Protein AF-A0A7S0XIL0-F1 (afdb_monomer)

Mean predicted aligned error: 16.76 Å

Sequence (217 aa):
LNFELCVSFSAYVHRAGRTARAGQTGSVLSLLASESEEVQLLEMIRSEAAGFVANPLLVQPSQLEAFRYRVEDALRAVTPARVRSARLNDVKRELVNSEKLKTYFADNPHERDALLGSSGSLAQHDQALMNQVQPHLGHIPSYLLPPAMRSSISDYVPGMNNPAARRHRKRKLKRLGAQKKRVKSAAASDRDPLENFTMRAGPGRQAKPARRFSAKR

Solvent-accessible surface area (backbone atoms only — not comparable to full-atom values): 13822 Å² total; per-residue (Å²): 114,35,83,57,82,60,97,40,62,70,58,41,49,60,59,52,63,74,41,40,63,94,88,41,84,62,84,73,52,73,46,70,95,46,73,66,56,48,53,53,51,52,50,51,39,70,75,74,37,96,85,66,83,89,72,87,81,86,78,60,65,80,69,49,57,73,46,45,69,58,53,52,52,57,50,67,64,64,39,75,68,48,54,53,54,51,53,52,51,52,52,43,52,49,52,69,67,30,78,88,41,44,63,57,37,68,78,36,54,68,60,49,33,45,65,72,37,73,62,56,74,67,27,60,58,59,48,52,63,68,63,70,62,66,74,68,76,80,55,81,60,64,87,69,40,58,80,90,49,38,78,74,48,73,66,71,45,94,86,76,65,48,68,68,60,54,50,51,52,52,52,50,53,51,52,55,54,52,50,57,51,51,56,56,52,52,72,62,67,76,56,68,83,79,81,70,77,68,83,78,75,74,87,75,89,76,82,82,81,81,85,80,85,80,82,88,131

Radius of gyration: 33.1 Å; Cα contacts (8 Å, |Δi|>4): 85; chains: 1; bounding box: 43×110×68 Å

pLDDT: mean 74.67, std 15.55, range [42.06, 93.81]

Secondary structure (DSSP, 8-state):
-BSS--SSHHHHHHHHTTSS-TT------B--SSHHHHHHHHHHHHHH-TT---------HHHHHTTHHHHHHHHHH--HHHHHHHHHHHHHHHHHH-TTTHHHHHH-HHHHHHHTT-SSTHHHHHHHHHH---GGGGS--GGGS-GGGHHHHTT--TTTS-HHHHHHHHHHHHHHHHHHHHHHHHHHHSS-TTTT---------PPPPPP------

Nearest PDB structures (foldseek):
  5sw8-assembly1_B  TM=1.542E-01  e=6.327E-01  Homo sapiens

InterPro domains:
  IPR027417 P-loop containing nucleoside triphosphate hydrolase [G3DSA:3.40.50.300] (1-51)
  IPR027417 P-loop containing nucleoside triphosphate hydrolase [SSF52540] (2-62)
  IPR050079 DEAD box RNA helicase [PTHR47959] (1-210)

Structure (mmCIF, N/CA/C/O backbone):
data_AF-A0A7S0XIL0-F1
#
_entry.id   AF-A0A7S0XIL0-F1
#
loop_
_atom_site.group_PDB
_atom_site.id
_atom_site.type_symbol
_atom_site.label_atom_id
_atom_site.label_alt_id
_atom_site.label_comp_id
_atom_site.label_asym_id
_atom_site.label_entity_id
_atom_site.label_seq_id
_atom_site.pdbx_PDB_ins_code
_atom_site.Cartn_x
_atom_site.Cartn_y
_atom_site.Cartn_z
_atom_site.occupancy
_atom_site.B_iso_or_equiv
_atom_site.auth_seq_id
_atom_site.auth_comp_id
_atom_site.auth_asym_id
_atom_site.auth_atom_id
_atom_site.pdbx_PDB_model_num
ATOM 1 N N . LEU A 1 1 ? -7.977 2.353 0.616 1.00 89.06 1 LEU A N 1
ATOM 2 C CA . LEU A 1 1 ? -6.889 2.807 1.501 1.00 89.06 1 LEU A CA 1
ATOM 3 C C . LEU A 1 1 ? -6.162 3.929 0.790 1.00 89.06 1 LEU A C 1
ATOM 5 O O . LEU A 1 1 ? -5.726 3.713 -0.335 1.00 89.06 1 LEU A O 1
ATOM 9 N N . ASN A 1 2 ? -6.084 5.092 1.421 1.00 91.25 2 ASN A N 1
ATOM 10 C CA . ASN A 1 2 ? -5.274 6.222 0.993 1.00 91.25 2 ASN A CA 1
ATOM 11 C C . ASN A 1 2 ? -4.114 6.338 1.986 1.00 91.25 2 ASN A C 1
ATOM 13 O O . ASN A 1 2 ? -4.361 6.434 3.184 1.00 91.25 2 ASN A O 1
ATOM 17 N N . PHE A 1 3 ? -2.876 6.267 1.499 1.00 90.81 3 PHE A N 1
ATOM 18 C CA . PHE A 1 3 ? -1.678 6.426 2.335 1.00 90.81 3 PHE A CA 1
ATOM 19 C C . PHE A 1 3 ? -1.283 7.890 2.535 1.00 90.81 3 PHE A C 1
ATOM 21 O O . PHE A 1 3 ? -0.525 8.192 3.443 1.00 90.81 3 PHE A O 1
ATOM 28 N N . GLU A 1 4 ? -1.800 8.768 1.681 1.00 89.06 4 GLU A N 1
ATOM 29 C CA . GLU A 1 4 ? -1.534 10.201 1.668 1.00 89.06 4 GLU A CA 1
ATOM 30 C C . GLU A 1 4 ? -2.847 10.944 1.424 1.00 89.06 4 GLU A C 1
ATOM 32 O O . GLU A 1 4 ? -3.776 10.405 0.790 1.00 89.06 4 GLU A O 1
ATOM 37 N N . LEU A 1 5 ? -2.901 12.190 1.892 1.00 87.75 5 LEU A N 1
ATOM 38 C CA . LEU A 1 5 ? -4.012 13.092 1.634 1.00 87.75 5 LEU A CA 1
ATOM 39 C C . LEU A 1 5 ? -4.132 13.387 0.129 1.00 87.75 5 LEU A C 1
ATOM 41 O O . LEU A 1 5 ? -3.148 13.526 -0.596 1.00 87.75 5 LEU A O 1
ATOM 45 N N . CYS A 1 6 ? -5.366 13.452 -0.370 1.00 87.25 6 CYS A N 1
ATOM 46 C CA . CYS A 1 6 ? -5.611 13.808 -1.764 1.00 87.25 6 CYS A CA 1
ATOM 47 C C . CYS A 1 6 ? -5.472 15.321 -1.956 1.00 87.25 6 CYS A C 1
ATOM 49 O O . CYS A 1 6 ? -5.985 16.086 -1.152 1.00 87.25 6 CYS A O 1
ATOM 51 N N . VAL A 1 7 ? -4.860 15.735 -3.069 1.00 86.12 7 VAL A N 1
ATOM 52 C CA . VAL A 1 7 ? -4.675 17.157 -3.426 1.00 86.12 7 VAL A CA 1
ATOM 53 C C . VAL A 1 7 ? -6.012 17.876 -3.671 1.00 86.12 7 VAL A C 1
ATOM 55 O O . VAL A 1 7 ? -6.088 19.094 -3.571 1.00 86.12 7 VAL A O 1
ATOM 58 N N . SER A 1 8 ? -7.076 17.136 -4.007 1.00 87.44 8 SER A N 1
ATOM 59 C CA . SER A 1 8 ? -8.418 17.686 -4.211 1.00 87.44 8 SER A CA 1
ATOM 60 C C . SER A 1 8 ? -9.522 16.714 -3.795 1.00 87.44 8 SER A C 1
ATOM 62 O O . SER A 1 8 ? -9.335 15.489 -3.800 1.00 87.44 8 SER A O 1
ATOM 64 N N . PHE A 1 9 ? -10.709 17.258 -3.514 1.00 86.81 9 PHE A N 1
ATOM 65 C CA . PHE A 1 9 ? -11.903 16.469 -3.211 1.00 86.81 9 PHE A CA 1
ATOM 66 C C . PHE A 1 9 ? -12.316 15.552 -4.371 1.00 86.81 9 PHE A C 1
ATOM 68 O O . PHE A 1 9 ? -12.589 14.370 -4.169 1.00 86.81 9 PHE A O 1
ATOM 75 N N . SER A 1 10 ? -12.264 16.042 -5.612 1.00 88.56 10 SER A N 1
ATOM 76 C CA . SER A 1 10 ? -12.553 15.223 -6.799 1.00 88.56 10 SER A CA 1
ATOM 77 C C . SER A 1 10 ? -11.633 13.993 -6.890 1.00 88.56 10 SER A C 1
ATOM 79 O O . SER A 1 10 ? -12.092 12.871 -7.130 1.00 88.56 10 SER A O 1
ATOM 81 N N . ALA A 1 11 ? -10.335 14.158 -6.600 1.00 90.25 11 ALA A N 1
ATOM 82 C CA . ALA A 1 11 ? -9.400 13.034 -6.544 1.00 90.25 11 ALA A CA 1
ATOM 83 C C . ALA A 1 11 ? -9.752 12.049 -5.417 1.00 90.25 11 ALA A C 1
ATOM 85 O O . ALA A 1 11 ? -9.698 10.831 -5.627 1.00 90.25 11 ALA 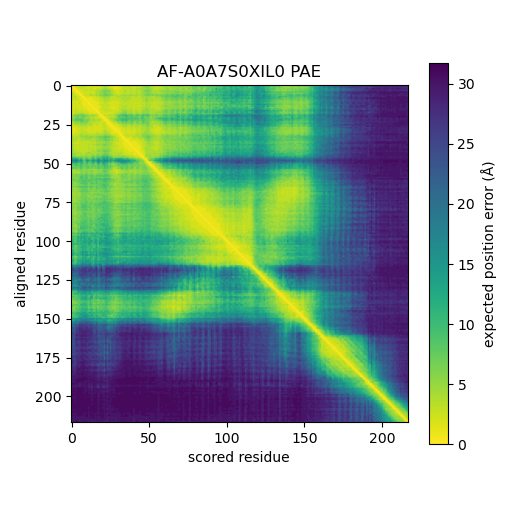A O 1
ATOM 86 N N . TYR A 1 12 ? -10.155 12.560 -4.250 1.00 89.94 12 TYR A N 1
ATOM 87 C CA . TYR A 1 12 ? -10.628 11.737 -3.140 1.00 89.94 12 TYR A CA 1
ATOM 88 C C . TYR A 1 12 ? -11.858 10.907 -3.536 1.00 89.94 12 TYR A C 1
ATOM 90 O O . TYR A 1 12 ? -11.840 9.683 -3.382 1.00 89.94 12 TYR A O 1
ATOM 98 N N . VAL A 1 13 ? -12.879 11.526 -4.137 1.00 88.19 13 VAL A N 1
ATOM 99 C CA . VAL A 1 13 ? -14.101 10.845 -4.600 1.00 88.19 13 VAL A CA 1
ATOM 100 C C . VAL A 1 13 ? -13.786 9.794 -5.662 1.00 88.19 13 VAL A C 1
ATOM 102 O O . VAL A 1 13 ? -14.300 8.679 -5.593 1.00 88.19 13 VAL A O 1
ATOM 105 N N . HIS A 1 14 ? -12.894 10.072 -6.613 1.00 88.88 14 HIS A N 1
ATOM 106 C CA . HIS A 1 14 ? -12.497 9.084 -7.622 1.00 88.88 14 HIS A CA 1
ATOM 107 C C . HIS A 1 14 ? -11.777 7.863 -7.034 1.00 88.88 14 HIS A C 1
ATOM 109 O O . HIS A 1 14 ? -11.947 6.746 -7.549 1.00 88.88 14 HIS A O 1
ATOM 115 N N . ARG A 1 15 ? -10.984 8.057 -5.969 1.00 89.88 15 ARG A N 1
ATOM 116 C CA . ARG A 1 15 ? -10.352 6.965 -5.211 1.00 89.88 15 ARG A CA 1
ATOM 117 C C . ARG A 1 15 ? -11.389 6.201 -4.388 1.00 89.88 15 ARG A C 1
ATOM 119 O O . ARG A 1 15 ? -11.429 4.973 -4.456 1.00 89.88 15 ARG A O 1
ATOM 126 N N . ALA A 1 16 ? -12.264 6.909 -3.682 1.00 87.44 16 ALA A N 1
ATOM 127 C CA . ALA A 1 16 ? -13.341 6.328 -2.885 1.00 87.44 16 ALA A CA 1
ATOM 128 C C . ALA A 1 16 ? -14.352 5.538 -3.739 1.00 87.44 16 ALA A C 1
ATOM 130 O O . ALA A 1 16 ? -14.740 4.428 -3.379 1.00 87.44 16 ALA A O 1
ATOM 131 N N . GLY A 1 17 ? -14.683 6.033 -4.933 1.00 87.44 17 GLY A N 1
ATOM 132 C CA . GLY A 1 17 ? -15.572 5.391 -5.910 1.00 87.44 17 GLY A CA 1
ATOM 133 C C . GLY A 1 17 ? -15.002 4.119 -6.554 1.00 87.44 17 GLY A C 1
ATOM 134 O O . GLY A 1 17 ? -15.640 3.481 -7.397 1.00 87.44 17 GLY A O 1
ATOM 135 N N . ARG A 1 18 ? -13.782 3.706 -6.182 1.00 88.75 18 ARG A N 1
ATOM 136 C CA . ARG A 1 18 ? -13.274 2.360 -6.495 1.00 88.75 18 ARG A CA 1
ATOM 137 C C . ARG A 1 18 ? -13.945 1.289 -5.633 1.00 88.75 18 ARG A C 1
ATOM 139 O O . ARG A 1 18 ? -13.993 0.139 -6.065 1.00 88.75 18 ARG A O 1
ATOM 146 N N . THR A 1 19 ? -14.471 1.663 -4.469 1.00 89.44 19 THR A N 1
ATOM 147 C CA . THR A 1 19 ? -15.272 0.802 -3.586 1.00 89.44 19 THR A CA 1
ATOM 148 C C . THR A 1 19 ? -16.775 1.003 -3.862 1.00 89.44 19 THR A C 1
ATOM 150 O O . THR A 1 19 ? -17.127 1.814 -4.716 1.00 89.44 19 THR A O 1
ATOM 153 N N . ALA A 1 20 ? -17.661 0.260 -3.184 1.00 82.75 20 ALA A N 1
ATOM 154 C CA . ALA A 1 20 ? -19.098 0.578 -3.122 1.00 82.75 20 ALA A CA 1
ATOM 155 C C . ALA A 1 20 ? -19.835 0.668 -4.485 1.00 82.75 20 ALA A C 1
ATOM 157 O O . ALA A 1 20 ? -20.695 1.517 -4.706 1.00 82.75 20 ALA A O 1
ATOM 158 N N . ARG A 1 21 ? -19.483 -0.186 -5.456 1.00 84.38 21 ARG A N 1
ATOM 159 C CA . ARG A 1 21 ? -20.086 -0.154 -6.803 1.00 84.38 21 ARG A CA 1
ATOM 160 C C . ARG A 1 21 ? -21.450 -0.839 -6.835 1.00 84.38 21 ARG A C 1
ATOM 162 O O . ARG A 1 21 ? -21.696 -1.760 -6.066 1.00 84.38 21 ARG A O 1
ATOM 169 N N . ALA A 1 22 ? -22.296 -0.439 -7.788 1.00 87.25 22 ALA A N 1
ATOM 170 C CA . ALA A 1 22 ? -23.613 -1.043 -8.022 1.00 87.25 22 ALA A CA 1
ATOM 171 C C . ALA A 1 22 ? -24.512 -1.059 -6.766 1.00 87.25 22 ALA A C 1
ATOM 173 O O . ALA A 1 22 ? -25.125 -2.074 -6.442 1.00 87.25 22 ALA A O 1
ATOM 174 N N . GLY A 1 23 ? -24.550 0.064 -6.038 1.00 82.88 23 GLY A N 1
ATOM 175 C CA . GLY A 1 23 ? -25.383 0.233 -4.841 1.00 82.88 23 GLY A CA 1
ATOM 176 C C . GLY A 1 23 ? -24.895 -0.520 -3.599 1.00 82.88 23 GLY A C 1
ATOM 177 O O . GLY A 1 23 ? -25.604 -0.559 -2.601 1.00 82.88 23 GLY A O 1
ATOM 178 N N . GLN A 1 24 ? -23.707 -1.130 -3.643 1.00 86.44 24 GLN A N 1
ATOM 179 C CA . GLN A 1 24 ? -23.095 -1.768 -2.476 1.00 86.44 24 GLN A CA 1
ATOM 180 C C . GLN A 1 24 ? -22.453 -0.729 -1.558 1.00 86.44 24 GLN A C 1
ATOM 182 O O . GLN A 1 24 ? -21.986 0.306 -2.020 1.00 86.44 24 GLN A O 1
ATOM 187 N N . THR A 1 25 ? -22.353 -1.030 -0.267 1.00 85.81 25 THR A N 1
ATOM 188 C CA . THR A 1 25 ? -21.592 -0.216 0.689 1.00 85.81 25 THR A CA 1
ATOM 189 C C . THR A 1 25 ? -20.102 -0.533 0.609 1.00 85.81 25 THR A C 1
ATOM 191 O O . THR A 1 25 ? -19.707 -1.671 0.345 1.00 85.81 25 THR A O 1
ATOM 194 N N . GLY A 1 26 ? -19.254 0.446 0.896 1.00 86.12 26 GLY A N 1
ATOM 195 C CA . GLY A 1 26 ? -17.816 0.235 0.978 1.00 86.12 26 GLY A CA 1
ATOM 196 C C . GLY A 1 26 ? -17.153 1.282 1.855 1.00 86.12 26 GLY A C 1
ATOM 197 O O . GLY A 1 26 ? -17.681 2.374 2.041 1.00 86.12 26 GLY A O 1
ATOM 198 N N . SER A 1 27 ? -16.004 0.915 2.413 1.00 87.38 27 SER A N 1
ATOM 199 C CA . SER A 1 27 ? -15.277 1.744 3.369 1.00 87.38 27 SER A CA 1
ATOM 200 C C . SER A 1 27 ? -13.971 2.236 2.767 1.00 87.38 27 SER A C 1
ATOM 202 O O . SER A 1 27 ? -13.263 1.501 2.070 1.00 87.38 27 SER A O 1
ATOM 204 N N . VAL A 1 28 ? -13.623 3.480 3.079 1.00 89.06 28 VAL A N 1
ATOM 205 C CA . VAL A 1 28 ? -12.365 4.105 2.676 1.00 89.06 28 VAL A CA 1
ATOM 206 C C . VAL A 1 28 ? -11.626 4.524 3.933 1.00 89.06 28 VAL A C 1
ATOM 208 O O . VAL A 1 28 ? -12.132 5.295 4.735 1.00 89.06 28 VAL A O 1
ATOM 211 N N . LEU A 1 29 ? -10.418 3.998 4.093 1.00 90.88 29 LEU A N 1
ATOM 212 C CA . LEU A 1 29 ? -9.498 4.384 5.156 1.00 90.88 29 LEU A CA 1
ATOM 213 C C . LEU A 1 29 ? -8.463 5.338 4.572 1.00 90.88 29 LEU A C 1
ATOM 215 O O . LEU A 1 29 ? -7.872 5.007 3.539 1.00 90.88 29 LEU A O 1
ATOM 219 N N . SER A 1 30 ? -8.251 6.478 5.224 1.00 90.38 30 SER A N 1
ATOM 220 C CA . SER A 1 30 ? -7.188 7.428 4.890 1.00 90.38 30 SER A CA 1
ATOM 221 C C . SER A 1 30 ? -6.242 7.530 6.076 1.00 90.38 30 SER A C 1
ATOM 223 O O . SER A 1 30 ? -6.697 7.730 7.198 1.00 90.38 30 SER A O 1
ATOM 225 N N . LEU A 1 31 ? -4.953 7.322 5.826 1.00 91.00 31 LEU A N 1
ATOM 226 C CA . LEU A 1 31 ? -3.891 7.498 6.807 1.00 91.00 31 LEU A CA 1
ATOM 227 C C . LEU A 1 31 ? -3.395 8.938 6.696 1.00 91.00 31 LEU A C 1
ATOM 229 O O . LEU A 1 31 ? -3.150 9.408 5.586 1.00 91.00 31 LEU A O 1
ATOM 233 N N . LEU A 1 32 ? -3.301 9.621 7.832 1.00 90.38 32 LEU A N 1
ATOM 234 C CA . LEU A 1 32 ? -2.932 11.029 7.927 1.00 90.38 32 LEU A CA 1
ATOM 235 C C . LEU A 1 32 ? -1.666 11.132 8.771 1.00 90.38 32 LEU A C 1
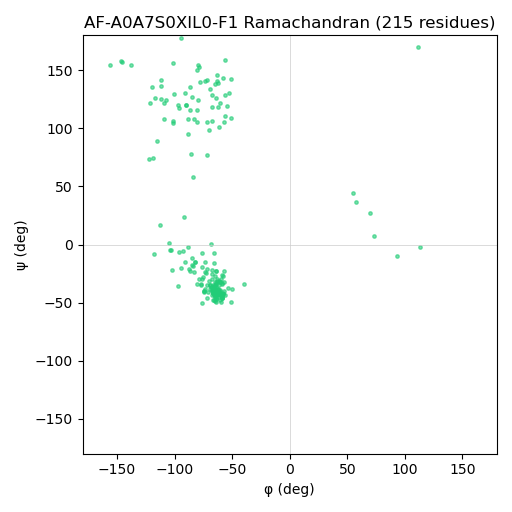ATOM 237 O O . LEU A 1 32 ? -1.555 10.451 9.795 1.00 90.38 32 LEU A O 1
ATOM 241 N N . ALA A 1 33 ? -0.706 11.933 8.320 1.00 89.38 33 ALA A N 1
ATOM 242 C CA . ALA A 1 33 ? 0.583 12.078 8.991 1.00 89.38 33 ALA A CA 1
ATOM 243 C C . ALA A 1 33 ? 0.562 13.166 10.075 1.00 89.38 33 ALA A C 1
ATOM 245 O O . ALA A 1 33 ? 1.412 13.163 10.965 1.00 89.38 33 ALA A O 1
ATOM 246 N N . SER A 1 34 ? -0.390 14.098 9.999 1.00 89.62 34 SER A N 1
ATOM 247 C CA . SER A 1 34 ? -0.487 15.252 10.893 1.00 89.62 34 SER A CA 1
ATOM 248 C C . SER A 1 34 ? -1.938 15.646 11.172 1.00 89.62 34 SER A C 1
ATOM 250 O O . SER A 1 34 ? -2.837 15.376 10.377 1.00 89.62 34 SER A O 1
ATOM 252 N N . GLU A 1 35 ? -2.164 16.328 12.297 1.00 87.56 35 GLU A N 1
ATOM 253 C CA . GLU A 1 35 ? -3.485 16.864 12.665 1.00 87.56 35 GLU A CA 1
ATOM 254 C C . GLU A 1 35 ? -3.974 17.929 11.668 1.00 87.56 35 GLU A C 1
ATOM 256 O O . GLU A 1 35 ? -5.171 18.067 11.430 1.00 87.56 35 GLU A O 1
ATOM 261 N N . SER A 1 36 ? -3.061 18.664 11.023 1.00 88.75 36 SER A N 1
ATOM 262 C CA . SER A 1 36 ? -3.427 19.640 9.992 1.00 88.75 36 SER A CA 1
ATOM 263 C C . SER A 1 36 ? -4.043 18.974 8.759 1.00 88.75 36 SER A C 1
ATOM 265 O O . SER A 1 36 ? -5.022 19.489 8.219 1.00 88.75 36 SER A O 1
ATOM 267 N N . GLU A 1 37 ? -3.528 17.814 8.338 1.00 88.44 37 GLU A N 1
ATOM 268 C CA . GLU A 1 37 ? -4.122 17.017 7.256 1.00 88.44 37 GLU A CA 1
ATOM 269 C C . GLU A 1 37 ? -5.517 16.492 7.624 1.00 88.44 37 GLU A C 1
ATOM 271 O O . GLU A 1 37 ? -6.385 16.392 6.755 1.00 88.44 37 GLU A O 1
ATOM 276 N N . GLU A 1 38 ? -5.757 16.183 8.902 1.00 87.38 38 GLU A N 1
ATOM 277 C CA . GLU A 1 38 ? -7.081 15.788 9.393 1.00 87.38 38 GLU A CA 1
ATOM 278 C C . GLU A 1 38 ? -8.087 16.923 9.262 1.00 87.38 38 GLU A C 1
ATOM 280 O O . GLU A 1 38 ? -9.160 16.723 8.687 1.00 87.38 38 GLU A O 1
ATOM 285 N N . VAL A 1 39 ? -7.728 18.122 9.725 1.00 87.62 39 VAL A N 1
ATOM 286 C CA . VAL A 1 39 ? -8.590 19.304 9.598 1.00 87.62 39 VAL A CA 1
ATOM 287 C C . VAL A 1 39 ? -8.898 19.588 8.128 1.00 87.62 39 VAL A C 1
ATOM 289 O O . VAL A 1 39 ? -10.067 19.749 7.781 1.00 87.62 39 VAL A O 1
ATOM 292 N N . GLN A 1 40 ? -7.886 19.554 7.255 1.00 87.06 40 GLN A N 1
ATOM 293 C CA . GLN A 1 40 ? -8.067 19.753 5.813 1.00 87.06 40 GLN A CA 1
ATOM 294 C C . GLN A 1 40 ? -9.002 18.706 5.198 1.00 87.06 40 GLN A C 1
ATOM 296 O O . GLN A 1 40 ? -9.889 19.050 4.417 1.00 87.06 40 GLN A O 1
ATOM 301 N N . LEU A 1 41 ? -8.838 17.426 5.548 1.00 86.19 41 LEU A N 1
ATOM 302 C CA . LEU A 1 41 ? -9.709 16.366 5.043 1.00 86.19 41 LEU A CA 1
ATOM 303 C C . LEU A 1 41 ? -11.151 16.538 5.528 1.00 86.19 41 LEU A C 1
ATOM 305 O O . LEU A 1 41 ? -12.084 16.390 4.738 1.00 86.19 41 LEU A O 1
ATOM 309 N N . LEU A 1 42 ? -11.339 16.842 6.812 1.00 85.25 42 LEU A N 1
ATOM 310 C CA . LEU A 1 42 ? -12.662 17.057 7.391 1.00 85.25 42 LEU A CA 1
ATOM 311 C C . LEU A 1 42 ? -13.350 18.274 6.775 1.00 85.25 42 LEU A C 1
ATOM 313 O O . LEU A 1 42 ? -14.548 18.211 6.509 1.00 85.25 42 LEU A O 1
ATOM 317 N N . GLU A 1 43 ? -12.614 19.351 6.520 1.00 86.12 43 GLU A N 1
ATOM 318 C CA . GLU A 1 43 ? -13.135 20.546 5.860 1.00 86.12 43 GLU A CA 1
ATOM 319 C C . GLU A 1 43 ? -13.535 20.255 4.409 1.00 86.12 43 GLU A C 1
ATOM 321 O O . GLU A 1 43 ? -14.676 20.531 4.040 1.00 86.12 43 GLU A O 1
ATOM 326 N N . MET A 1 44 ? -12.670 19.585 3.634 1.00 83.88 44 MET A N 1
ATOM 327 C CA . MET A 1 44 ? -12.981 19.144 2.265 1.00 83.88 44 MET A CA 1
ATOM 328 C C . MET A 1 44 ? -14.221 18.240 2.199 1.00 83.88 44 MET A C 1
ATOM 330 O O . MET A 1 44 ? -15.019 18.335 1.269 1.00 83.88 44 MET A O 1
ATOM 334 N N . ILE A 1 45 ? -14.393 17.332 3.165 1.00 83.94 45 ILE A N 1
ATOM 335 C CA . ILE A 1 45 ? -15.554 16.432 3.201 1.00 83.94 45 ILE A CA 1
ATOM 336 C C . ILE A 1 45 ? -16.814 17.193 3.637 1.00 83.94 45 ILE A C 1
ATOM 338 O O . ILE A 1 45 ? -17.881 16.983 3.066 1.00 83.94 45 ILE A O 1
ATOM 342 N N . ARG A 1 46 ? -16.714 18.095 4.620 1.00 81.25 46 ARG A N 1
ATOM 343 C CA . ARG A 1 46 ? -17.861 18.888 5.093 1.00 81.25 46 ARG A CA 1
ATOM 344 C C . ARG A 1 46 ? -18.389 19.849 4.029 1.00 81.25 46 ARG A C 1
ATOM 346 O O . ARG A 1 46 ? -19.599 20.054 3.982 1.00 81.25 46 ARG A O 1
ATOM 353 N N . SER A 1 47 ? -17.516 20.434 3.209 1.00 77.31 47 SER A N 1
ATOM 354 C CA . SER A 1 47 ? -17.908 21.416 2.193 1.00 77.31 47 SER A CA 1
ATOM 355 C C . SER A 1 47 ? -18.603 20.788 0.981 1.00 77.31 47 SER A C 1
ATOM 357 O O . SER A 1 47 ? -19.576 21.349 0.483 1.00 77.31 47 SER A O 1
ATOM 359 N N . GLU A 1 48 ? -18.129 19.632 0.507 1.00 74.56 48 GLU A N 1
ATOM 360 C CA . GLU A 1 48 ? -18.512 19.096 -0.810 1.00 74.56 48 GLU A CA 1
ATOM 361 C C . GLU A 1 48 ? -19.248 17.744 -0.759 1.00 74.56 48 GLU A C 1
ATOM 363 O O . GLU A 1 48 ? -19.777 17.285 -1.775 1.00 74.56 48 GLU A O 1
ATOM 368 N N . ALA A 1 49 ? -19.331 17.090 0.405 1.00 66.69 49 ALA A N 1
ATOM 369 C CA . ALA A 1 49 ? -19.752 15.693 0.505 1.00 66.69 49 ALA A CA 1
ATOM 370 C C . ALA A 1 49 ? -21.036 15.500 1.335 1.00 66.69 49 ALA A C 1
ATOM 372 O O . ALA A 1 49 ? -21.017 14.968 2.447 1.00 66.69 49 ALA A O 1
ATOM 373 N N . ALA A 1 50 ? -22.191 15.865 0.770 1.00 62.84 50 ALA A N 1
ATOM 374 C CA . ALA A 1 50 ? -23.487 15.541 1.368 1.00 62.84 50 ALA A CA 1
ATOM 375 C C . ALA A 1 50 ? -23.670 14.007 1.451 1.00 62.84 50 ALA A C 1
ATOM 377 O O . ALA A 1 50 ? -23.956 13.348 0.453 1.00 62.84 50 ALA A O 1
ATOM 378 N N . GLY A 1 51 ? -23.462 13.431 2.641 1.00 67.56 51 GLY A N 1
ATOM 379 C CA . GLY A 1 51 ? -23.637 11.998 2.920 1.00 67.56 51 GLY A CA 1
ATOM 380 C C . GLY A 1 51 ? -22.361 11.212 3.246 1.00 67.56 51 GLY A C 1
ATOM 381 O O . GLY A 1 51 ? -22.458 10.028 3.567 1.00 67.56 51 GLY A O 1
ATOM 382 N N . PHE A 1 52 ? -21.178 11.834 3.218 1.00 71.25 52 PHE A N 1
ATOM 383 C CA . PHE A 1 52 ? -19.954 11.189 3.704 1.00 71.25 52 PHE A CA 1
ATOM 384 C C . PHE A 1 52 ? -19.756 11.476 5.193 1.00 71.25 52 PHE A C 1
ATOM 386 O O . PHE A 1 52 ? -19.612 12.622 5.608 1.00 71.25 52 PHE A O 1
ATOM 393 N N . VAL A 1 53 ? -19.714 10.418 6.004 1.00 74.19 53 VAL A N 1
ATOM 394 C CA . VAL A 1 53 ? -19.392 10.510 7.432 1.00 74.19 53 VAL A CA 1
ATOM 395 C C . VAL A 1 53 ? -17.944 10.073 7.621 1.00 74.19 53 VAL A C 1
ATOM 397 O O . VAL A 1 53 ? -17.625 8.886 7.537 1.00 74.19 53 VAL A O 1
ATOM 400 N N . ALA A 1 54 ? -17.057 11.041 7.845 1.00 77.44 54 ALA A N 1
ATOM 401 C CA . ALA A 1 54 ? -15.673 10.782 8.216 1.00 77.44 54 ALA A CA 1
ATOM 402 C C . ALA A 1 54 ? -15.577 10.677 9.741 1.00 77.44 54 ALA A C 1
ATOM 404 O O . ALA A 1 54 ? -15.707 11.677 10.442 1.00 77.44 54 ALA A O 1
ATOM 405 N N . ASN A 1 55 ? -15.361 9.461 10.243 1.00 84.12 55 ASN A N 1
ATOM 406 C CA . ASN A 1 55 ? -15.139 9.206 11.662 1.00 84.12 55 ASN A CA 1
ATOM 407 C C . ASN A 1 55 ? -13.692 8.752 11.887 1.00 84.12 55 ASN A C 1
ATOM 409 O O . ASN A 1 55 ? -13.225 7.879 11.144 1.00 84.12 55 ASN A O 1
ATOM 413 N N . PRO A 1 56 ? -13.004 9.271 12.920 1.00 85.12 56 PRO A N 1
ATOM 414 C CA . PRO A 1 56 ? -11.716 8.740 13.339 1.00 85.12 56 PRO A CA 1
ATOM 415 C C . PRO A 1 56 ? -11.839 7.250 13.663 1.00 85.12 56 PRO A C 1
ATOM 417 O O . PRO A 1 56 ? -12.714 6.827 14.424 1.00 85.12 56 PRO A O 1
ATOM 420 N N . LEU A 1 57 ? -10.960 6.435 13.079 1.00 85.50 57 LEU A N 1
ATOM 421 C CA . LEU A 1 57 ? -10.897 5.020 13.413 1.00 85.50 57 LEU A CA 1
ATOM 422 C C . LEU A 1 57 ? -10.103 4.863 14.711 1.00 85.50 57 LEU A C 1
ATOM 424 O O . LEU A 1 57 ? -8.880 4.968 14.712 1.00 85.50 57 LEU A O 1
ATOM 428 N N . LEU A 1 58 ? -10.799 4.585 15.813 1.00 84.19 58 LEU A N 1
ATOM 429 C CA . LEU A 1 58 ? -10.153 4.263 17.082 1.00 84.19 58 LEU A CA 1
ATOM 430 C C . LEU A 1 58 ? -9.520 2.873 16.991 1.00 84.19 58 LEU A C 1
ATOM 432 O O . LEU A 1 58 ? -10.213 1.854 17.021 1.00 84.19 58 LEU A O 1
ATOM 436 N N . VAL A 1 59 ? -8.195 2.833 16.872 1.00 82.50 59 VAL A N 1
ATOM 437 C CA . VAL A 1 59 ? -7.445 1.579 16.817 1.00 82.50 59 VAL A CA 1
ATOM 438 C C . VAL A 1 59 ? -6.913 1.242 18.204 1.00 82.50 59 VAL A C 1
ATOM 440 O O . VAL A 1 59 ? -6.143 2.000 18.788 1.00 82.50 59 VAL A O 1
ATOM 443 N N . GLN A 1 60 ? -7.314 0.089 18.740 1.00 85.62 60 GLN A N 1
ATOM 444 C CA . GLN A 1 60 ? -6.788 -0.385 20.017 1.00 85.62 60 GLN A CA 1
ATOM 445 C C . GLN A 1 60 ? -5.407 -1.030 19.812 1.00 85.62 60 GLN A C 1
ATOM 447 O O . GLN A 1 60 ? -5.303 -1.995 19.048 1.00 85.62 60 GLN A O 1
ATOM 452 N N . PRO A 1 61 ? -4.350 -0.574 20.510 1.00 84.50 61 PRO A N 1
ATOM 453 C CA . PRO A 1 61 ? -2.995 -1.100 20.320 1.00 84.50 61 PRO A CA 1
ATOM 454 C C . PRO A 1 61 ? -2.884 -2.587 20.685 1.00 84.50 61 PRO A C 1
ATOM 456 O O . PRO A 1 61 ? -2.168 -3.335 20.025 1.00 84.50 61 PRO A O 1
ATOM 459 N N . SER A 1 62 ? -3.670 -3.054 21.659 1.00 86.00 62 SER A N 1
ATOM 460 C CA . SER A 1 62 ? -3.738 -4.467 22.053 1.00 86.00 62 SER A CA 1
ATOM 461 C C . SER A 1 62 ? -4.161 -5.397 20.910 1.00 86.00 62 SER A C 1
ATOM 463 O O . SER A 1 62 ? -3.690 -6.530 20.827 1.00 86.00 62 SER A O 1
ATOM 465 N N . GLN A 1 63 ? -5.024 -4.923 20.006 1.00 82.06 63 GLN A N 1
ATOM 466 C CA . GLN A 1 63 ? -5.473 -5.695 18.847 1.00 82.06 63 GLN A CA 1
ATOM 467 C C . GLN A 1 63 ? -4.404 -5.750 17.749 1.00 82.06 63 GLN A C 1
ATOM 469 O O . GLN A 1 63 ? -4.333 -6.731 17.010 1.00 82.06 63 GLN A O 1
ATOM 474 N N . LEU A 1 64 ? -3.563 -4.717 17.652 1.00 85.38 64 LEU A N 1
ATOM 475 C CA . LEU A 1 64 ? -2.477 -4.636 16.674 1.00 85.38 64 LEU A CA 1
ATOM 476 C C . LEU A 1 64 ? -1.233 -5.422 17.098 1.00 85.38 64 LEU A C 1
ATOM 478 O O . LEU A 1 64 ? -0.573 -6.007 16.242 1.00 85.38 64 LEU A O 1
ATOM 482 N N . GLU A 1 65 ? -0.931 -5.477 18.398 1.00 88.75 65 GLU A N 1
ATOM 483 C CA . GLU A 1 65 ? 0.234 -6.189 18.954 1.00 88.75 65 GLU A CA 1
ATOM 484 C C . GLU A 1 65 ? 0.299 -7.655 18.504 1.00 88.75 65 GLU A C 1
ATOM 486 O O . GLU A 1 65 ? 1.361 -8.165 18.144 1.00 88.75 65 GLU A O 1
ATOM 491 N N . ALA A 1 66 ? -0.853 -8.322 18.403 1.00 87.00 66 ALA A N 1
ATOM 492 C CA . ALA A 1 66 ? -0.941 -9.699 17.921 1.00 87.00 66 ALA A CA 1
ATOM 493 C C . ALA A 1 66 ? -0.391 -9.873 16.484 1.00 87.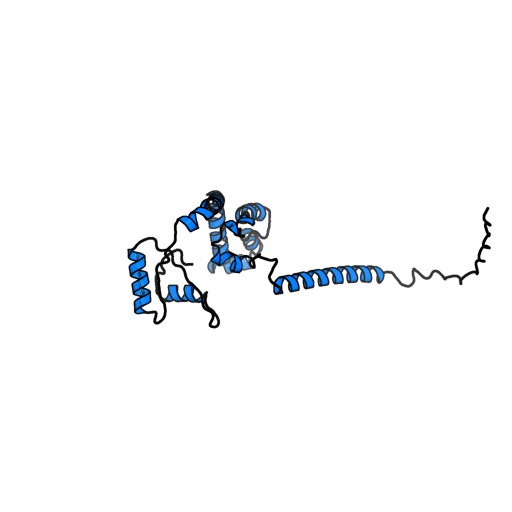00 66 ALA A C 1
ATOM 495 O O . ALA A 1 66 ? 0.086 -10.950 16.119 1.00 87.00 66 ALA A O 1
ATOM 496 N N . PHE A 1 67 ? -0.416 -8.813 15.669 1.00 88.88 67 PHE A N 1
ATOM 497 C CA . PHE A 1 67 ? 0.099 -8.798 14.298 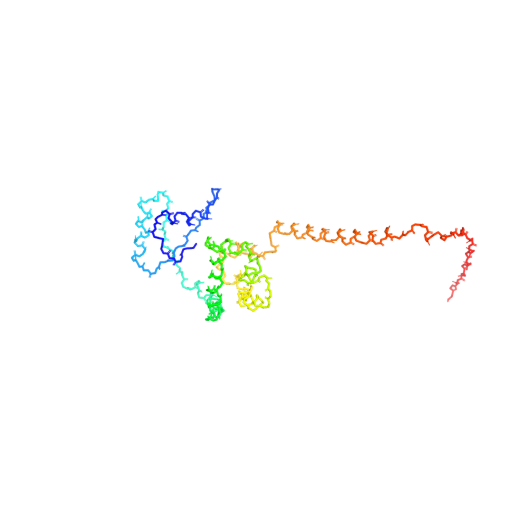1.00 88.88 67 PHE A CA 1
ATOM 498 C C . PHE A 1 67 ? 1.553 -8.330 14.187 1.00 88.88 67 PHE A C 1
ATOM 500 O O . PHE A 1 67 ? 2.117 -8.426 13.093 1.00 88.88 67 PHE A O 1
ATOM 507 N N . ARG A 1 68 ? 2.186 -7.875 15.278 1.00 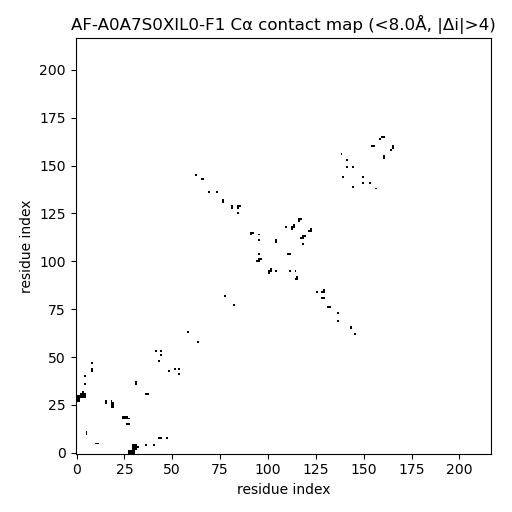90.19 68 ARG A N 1
ATOM 508 C CA . ARG A 1 68 ? 3.533 -7.280 15.258 1.00 90.19 68 ARG A CA 1
ATOM 509 C C . ARG A 1 68 ? 4.550 -8.153 14.527 1.00 90.19 68 ARG A C 1
ATOM 511 O O . ARG A 1 68 ? 5.194 -7.689 13.593 1.00 90.19 68 ARG A O 1
ATOM 518 N N . TYR A 1 69 ? 4.616 -9.442 14.861 1.00 88.62 69 TYR A N 1
ATOM 519 C CA . TYR A 1 69 ? 5.565 -10.368 14.234 1.00 88.62 69 TYR A CA 1
ATOM 520 C C . TYR A 1 69 ? 5.361 -10.512 12.713 1.00 88.62 69 TYR A C 1
ATOM 522 O O . TYR A 1 69 ? 6.323 -10.714 11.978 1.00 88.62 69 TYR A O 1
ATOM 530 N N . ARG A 1 70 ? 4.118 -10.392 12.220 1.00 89.00 70 ARG A N 1
ATOM 531 C CA . ARG A 1 70 ? 3.804 -10.467 10.780 1.00 89.00 70 ARG A CA 1
ATOM 532 C C . ARG A 1 70 ? 4.223 -9.206 10.055 1.00 89.00 70 ARG A C 1
ATOM 534 O O . ARG A 1 70 ? 4.719 -9.286 8.936 1.00 89.00 70 ARG A O 1
ATOM 541 N N . VAL A 1 71 ? 4.001 -8.057 10.688 1.00 89.75 71 VAL A N 1
ATOM 542 C CA . VAL A 1 71 ? 4.453 -6.767 10.167 1.00 89.75 71 VAL A CA 1
ATOM 543 C C . VAL A 1 71 ? 5.978 -6.752 10.111 1.00 89.75 71 VAL A C 1
ATOM 545 O O . VAL A 1 71 ? 6.538 -6.401 9.081 1.00 89.75 71 VAL A O 1
ATOM 548 N N . GLU A 1 72 ? 6.654 -7.220 11.160 1.00 90.75 72 GLU A N 1
ATOM 549 C CA . GLU A 1 72 ? 8.115 -7.346 11.181 1.00 90.75 72 GLU A CA 1
ATOM 550 C C . GLU A 1 72 ? 8.640 -8.289 10.091 1.00 90.75 72 GLU A C 1
ATOM 552 O O . GLU A 1 72 ? 9.615 -7.953 9.420 1.00 90.75 72 GLU A O 1
ATOM 557 N N . ASP A 1 73 ? 7.992 -9.434 9.864 1.00 88.75 73 ASP A N 1
ATOM 558 C CA . ASP A 1 73 ? 8.373 -10.354 8.785 1.00 88.75 73 ASP A CA 1
ATOM 559 C C . ASP A 1 73 ? 8.164 -9.725 7.393 1.00 88.75 73 ASP A C 1
ATOM 561 O O . ASP A 1 73 ? 9.034 -9.806 6.522 1.00 88.75 73 ASP A O 1
ATOM 565 N N . ALA A 1 74 ? 7.058 -8.992 7.203 1.00 88.19 74 ALA A N 1
ATOM 566 C CA . ALA A 1 74 ? 6.811 -8.228 5.979 1.00 88.19 74 ALA A CA 1
ATOM 567 C C . ALA A 1 74 ? 7.874 -7.141 5.758 1.00 88.19 74 ALA A C 1
ATOM 569 O O . ALA A 1 74 ? 8.362 -6.974 4.641 1.00 88.19 74 ALA A O 1
ATOM 570 N N . LEU A 1 75 ? 8.258 -6.421 6.815 1.00 89.25 75 LEU A N 1
ATOM 571 C CA . LEU A 1 75 ? 9.284 -5.381 6.758 1.00 89.25 75 LEU A CA 1
ATOM 572 C C . LEU A 1 75 ? 10.664 -5.966 6.448 1.00 89.25 75 LEU A C 1
ATOM 574 O O . LEU A 1 75 ? 11.373 -5.424 5.605 1.00 89.25 75 LEU A O 1
ATOM 578 N N . ARG A 1 76 ? 11.027 -7.106 7.049 1.00 88.25 76 ARG A N 1
ATOM 579 C CA . ARG A 1 76 ? 12.280 -7.821 6.736 1.00 88.25 76 ARG A CA 1
ATOM 580 C C . ARG A 1 76 ? 12.347 -8.261 5.279 1.00 88.25 76 ARG A C 1
ATOM 582 O O . ARG A 1 76 ? 13.428 -8.288 4.691 1.00 88.25 76 ARG A O 1
ATOM 589 N N . ALA A 1 77 ? 11.202 -8.577 4.680 1.00 86.19 77 ALA A N 1
ATOM 590 C CA . ALA A 1 77 ? 11.131 -8.893 3.263 1.00 86.19 77 ALA A CA 1
ATOM 591 C C . ALA A 1 77 ? 11.439 -7.672 2.369 1.00 86.19 77 ALA A C 1
ATOM 593 O O . ALA A 1 77 ? 11.835 -7.862 1.217 1.00 86.19 77 ALA A O 1
ATOM 594 N N . VAL A 1 78 ? 11.300 -6.435 2.853 1.00 87.44 78 VAL A N 1
ATOM 595 C CA . VAL A 1 78 ? 11.603 -5.214 2.091 1.00 87.44 78 VAL A CA 1
ATOM 596 C C . VAL A 1 78 ? 13.075 -4.839 2.272 1.00 87.44 78 VAL A C 1
ATOM 598 O O . VAL A 1 78 ? 13.461 -4.163 3.219 1.00 87.44 78 VAL A O 1
ATOM 601 N N . THR A 1 79 ? 13.924 -5.260 1.332 1.00 90.12 79 THR A N 1
ATOM 602 C CA . THR A 1 79 ? 15.363 -4.946 1.351 1.00 90.12 79 THR A CA 1
ATOM 603 C C . THR A 1 79 ? 15.719 -3.805 0.385 1.00 90.12 79 THR A C 1
ATOM 605 O O . THR A 1 79 ? 15.032 -3.613 -0.623 1.00 90.12 79 THR A O 1
ATOM 608 N N . PRO A 1 80 ? 16.833 -3.074 0.593 1.00 90.25 80 PRO A N 1
ATOM 609 C CA . PRO A 1 80 ? 17.274 -2.026 -0.336 1.00 90.25 80 PRO A CA 1
ATOM 610 C C . PRO A 1 80 ? 17.490 -2.526 -1.772 1.00 90.25 80 PRO A C 1
ATOM 612 O O . PRO A 1 80 ? 17.258 -1.797 -2.735 1.00 90.25 80 PRO A O 1
ATOM 615 N N . ALA A 1 81 ? 17.915 -3.783 -1.940 1.00 85.81 81 ALA A N 1
ATOM 616 C CA . ALA A 1 81 ? 18.028 -4.417 -3.254 1.00 85.81 81 ALA A CA 1
ATOM 617 C C . ALA A 1 81 ? 16.657 -4.551 -3.937 1.00 85.81 81 ALA A C 1
ATOM 619 O O . ALA A 1 81 ? 16.522 -4.222 -5.115 1.00 85.81 81 ALA A O 1
ATOM 620 N N . ARG A 1 82 ? 15.624 -4.941 -3.179 1.00 85.06 82 ARG A N 1
ATOM 621 C CA . ARG A 1 82 ? 14.245 -5.022 -3.673 1.00 85.06 82 ARG A CA 1
ATOM 622 C C . ARG A 1 82 ? 13.690 -3.662 -4.047 1.00 85.06 82 ARG A C 1
ATOM 624 O O . ARG A 1 82 ? 13.130 -3.532 -5.131 1.00 85.06 82 ARG A O 1
ATOM 631 N N . VAL A 1 83 ? 13.921 -2.645 -3.220 1.00 88.69 83 VAL A N 1
ATOM 632 C CA . VAL A 1 83 ? 13.514 -1.265 -3.529 1.00 88.69 83 VAL A CA 1
ATOM 633 C C . VAL A 1 83 ? 14.155 -0.788 -4.834 1.00 88.69 83 VAL A C 1
ATOM 635 O O . VAL A 1 83 ? 13.457 -0.260 -5.697 1.00 88.69 83 VAL A O 1
ATOM 638 N N . ARG A 1 84 ? 15.459 -1.030 -5.032 1.00 88.56 84 ARG A N 1
ATOM 639 C CA . ARG A 1 84 ? 16.140 -0.703 -6.297 1.00 88.56 84 ARG A CA 1
ATOM 640 C C . ARG A 1 84 ? 15.535 -1.449 -7.486 1.00 88.56 84 ARG A C 1
ATOM 642 O O . ARG A 1 84 ? 15.228 -0.816 -8.490 1.00 88.56 84 ARG A O 1
ATOM 649 N N . SER A 1 85 ? 15.313 -2.758 -7.365 1.00 84.19 85 SER A N 1
ATOM 650 C CA . SER A 1 85 ? 14.703 -3.556 -8.441 1.00 84.19 85 SER A CA 1
ATOM 651 C C . SER A 1 85 ? 13.272 -3.111 -8.776 1.00 84.19 85 SER A C 1
ATOM 653 O O . SER A 1 85 ? 12.909 -3.048 -9.946 1.00 84.19 85 SER A O 1
ATOM 655 N N . ALA A 1 86 ? 12.472 -2.736 -7.770 1.00 86.19 86 ALA A N 1
ATOM 656 C CA . ALA A 1 86 ? 11.113 -2.237 -7.957 1.00 86.19 86 ALA A CA 1
ATOM 657 C C . ALA A 1 86 ? 11.116 -0.905 -8.717 1.00 86.19 86 ALA A C 1
ATOM 659 O O . ALA A 1 86 ? 10.449 -0.797 -9.741 1.00 86.19 86 ALA A O 1
ATOM 660 N N . ARG A 1 87 ? 11.962 0.050 -8.302 1.00 89.50 87 ARG A N 1
ATOM 661 C CA . ARG A 1 87 ? 12.133 1.336 -8.999 1.00 89.50 87 ARG A CA 1
ATOM 662 C C . ARG A 1 87 ? 12.581 1.154 -10.447 1.00 89.50 87 ARG A C 1
ATOM 664 O O . ARG A 1 87 ? 12.045 1.802 -11.337 1.00 89.50 87 ARG A O 1
ATOM 671 N N . LEU A 1 88 ? 13.536 0.254 -10.698 1.00 87.62 88 LEU A N 1
ATOM 672 C CA . LEU A 1 88 ? 13.964 -0.061 -12.064 1.00 87.62 88 LEU A CA 1
ATOM 673 C C . LEU A 1 88 ? 12.813 -0.622 -12.904 1.00 87.62 88 LEU A C 1
ATOM 675 O O . LEU A 1 88 ? 12.693 -0.272 -14.073 1.00 87.62 88 LEU A O 1
ATOM 679 N N . ASN A 1 89 ? 11.959 -1.467 -12.329 1.00 85.00 89 ASN A N 1
ATOM 680 C CA . ASN A 1 89 ? 10.796 -2.001 -13.033 1.00 85.00 89 ASN A CA 1
ATOM 681 C C . ASN A 1 89 ? 9.722 -0.948 -13.307 1.00 85.00 89 ASN A C 1
ATOM 683 O O . ASN A 1 89 ? 9.106 -0.999 -14.371 1.00 85.00 89 ASN A O 1
ATOM 687 N N . ASP A 1 90 ? 9.525 0.012 -12.409 1.00 87.25 90 ASP A N 1
ATOM 688 C CA . ASP A 1 90 ? 8.621 1.136 -12.655 1.00 87.25 90 ASP A CA 1
ATOM 689 C C . ASP A 1 90 ? 9.132 1.995 -13.819 1.00 87.25 90 ASP A C 1
ATOM 691 O O . ASP A 1 90 ? 8.401 2.203 -14.786 1.00 87.25 90 ASP A O 1
ATOM 695 N N . VAL A 1 91 ? 10.424 2.346 -13.825 1.00 90.50 91 VAL A N 1
ATOM 696 C CA . VAL A 1 91 ? 11.053 3.071 -14.945 1.00 90.50 91 VAL A CA 1
ATOM 697 C C . VAL A 1 91 ? 10.958 2.282 -16.255 1.00 90.50 91 VAL A C 1
ATOM 699 O O . VAL A 1 91 ? 10.600 2.842 -17.289 1.00 90.50 91 VAL A O 1
ATOM 702 N N . LYS A 1 92 ? 11.216 0.966 -16.242 1.00 86.44 92 LYS A N 1
ATOM 703 C CA . LYS A 1 92 ? 11.053 0.105 -17.431 1.00 86.44 92 LYS A CA 1
ATOM 704 C C . LYS A 1 92 ? 9.615 0.151 -17.966 1.00 86.44 92 LYS A C 1
ATOM 706 O O . LYS A 1 92 ? 9.414 0.242 -19.176 1.00 86.44 92 LYS A O 1
ATOM 711 N N . ARG A 1 93 ? 8.608 0.110 -17.087 1.00 85.62 93 ARG A N 1
ATOM 712 C CA . ARG A 1 93 ? 7.188 0.201 -17.476 1.00 85.62 93 ARG A CA 1
ATOM 713 C C . ARG A 1 93 ? 6.843 1.568 -18.053 1.00 85.62 93 ARG A C 1
ATOM 715 O O . ARG A 1 93 ? 6.123 1.638 -19.047 1.00 85.62 93 ARG A O 1
ATOM 722 N N . GLU A 1 94 ? 7.351 2.636 -17.453 1.00 89.81 94 GLU A N 1
ATOM 723 C CA . GLU A 1 94 ? 7.169 3.999 -17.954 1.00 89.81 94 GLU A CA 1
ATOM 724 C C . GLU A 1 94 ? 7.805 4.182 -19.333 1.00 89.81 94 GLU A C 1
ATOM 726 O O . GLU A 1 94 ? 7.164 4.735 -20.224 1.00 89.81 94 GLU A O 1
ATOM 731 N N . LEU A 1 95 ? 9.010 3.647 -19.553 1.00 89.12 95 LEU A N 1
ATOM 732 C CA . LEU A 1 95 ? 9.682 3.682 -20.855 1.00 89.12 95 LEU A CA 1
ATOM 733 C C . LEU A 1 95 ? 8.854 3.000 -21.945 1.00 89.12 95 LEU A C 1
ATOM 735 O O . LEU A 1 95 ? 8.670 3.571 -23.017 1.00 89.12 95 LEU A O 1
ATOM 739 N N . VAL A 1 96 ? 8.311 1.815 -21.662 1.00 87.25 96 VAL A N 1
ATOM 740 C CA . VAL A 1 96 ? 7.467 1.074 -22.615 1.00 87.25 96 VAL A CA 1
ATOM 741 C C . VAL A 1 96 ? 6.161 1.816 -22.916 1.00 87.25 96 VAL A C 1
ATOM 743 O O . VAL A 1 96 ? 5.674 1.781 -24.045 1.00 87.25 96 VAL A O 1
ATOM 746 N N . ASN A 1 97 ? 5.596 2.507 -21.925 1.00 86.81 97 ASN A N 1
ATOM 747 C CA . ASN A 1 97 ? 4.349 3.256 -22.085 1.00 86.81 97 ASN A CA 1
ATOM 748 C C . ASN A 1 97 ? 4.552 4.677 -22.645 1.00 86.81 97 ASN A C 1
ATOM 750 O O . ASN A 1 97 ? 3.572 5.319 -23.038 1.00 86.81 97 ASN A O 1
ATOM 754 N N . SER A 1 98 ? 5.796 5.163 -22.702 1.00 93.81 98 SER A N 1
ATOM 755 C CA . SER A 1 98 ? 6.154 6.508 -23.157 1.00 93.81 98 SER A CA 1
ATOM 756 C C . SER A 1 98 ? 5.808 6.722 -24.626 1.00 93.81 98 SER A C 1
ATOM 758 O O . SER A 1 98 ? 6.258 5.986 -25.500 1.00 93.81 98 SER A O 1
ATOM 760 N N . GLU A 1 99 ? 5.055 7.781 -24.924 1.00 92.06 99 GLU A N 1
ATOM 761 C CA . GLU A 1 99 ? 4.615 8.105 -26.288 1.00 92.06 99 GLU A CA 1
ATOM 762 C C . GLU A 1 99 ? 5.773 8.316 -27.263 1.00 92.06 99 GLU A C 1
ATOM 764 O O . GLU A 1 99 ? 5.681 7.915 -28.420 1.00 92.06 99 GLU A O 1
ATOM 769 N N . LYS A 1 100 ? 6.887 8.866 -26.771 1.00 92.31 100 LYS A N 1
ATOM 770 C CA . LYS A 1 100 ? 8.083 9.159 -27.571 1.00 92.31 100 LYS A CA 1
ATOM 771 C C . LYS A 1 100 ? 8.791 7.900 -28.072 1.00 92.31 100 LYS A C 1
ATOM 773 O O . LYS A 1 100 ? 9.428 7.942 -29.115 1.00 92.31 100 LYS A O 1
ATOM 778 N N . LEU A 1 101 ? 8.703 6.800 -27.321 1.00 88.88 101 LEU A N 1
ATOM 779 C CA . LEU A 1 101 ? 9.407 5.549 -27.620 1.00 88.88 101 LEU A CA 1
ATOM 780 C C . LEU A 1 101 ? 8.492 4.483 -28.236 1.00 88.88 101 LEU A C 1
ATOM 782 O O . LEU A 1 101 ? 8.976 3.434 -28.652 1.00 88.88 101 LEU A O 1
ATOM 786 N N . LYS A 1 102 ? 7.180 4.740 -28.343 1.00 89.25 102 LYS A N 1
ATOM 787 C CA . LYS A 1 102 ? 6.222 3.792 -28.938 1.00 89.25 102 LYS A CA 1
ATOM 788 C C . LYS A 1 102 ? 6.577 3.426 -30.377 1.00 89.25 102 LYS A C 1
ATOM 790 O O . LYS A 1 102 ? 6.484 2.256 -30.728 1.00 89.25 102 LYS A O 1
ATOM 795 N N . THR A 1 103 ? 6.978 4.403 -31.190 1.00 91.38 103 THR A N 1
ATOM 796 C CA . THR A 1 103 ? 7.390 4.179 -32.586 1.00 91.38 103 THR A CA 1
ATOM 797 C C . THR A 1 103 ? 8.678 3.365 -32.649 1.00 91.38 103 THR A C 1
ATOM 799 O O . THR A 1 103 ? 8.718 2.333 -33.304 1.00 91.38 103 THR A O 1
ATOM 802 N N . TYR A 1 104 ? 9.678 3.743 -31.852 1.00 91.94 104 TYR A N 1
ATOM 803 C CA . TYR A 1 104 ? 10.946 3.022 -31.750 1.00 91.94 104 TYR A CA 1
ATOM 804 C C . TYR A 1 104 ? 10.767 1.544 -31.367 1.00 91.94 104 TYR A C 1
ATOM 806 O O . TYR A 1 104 ? 11.389 0.665 -31.962 1.00 91.94 104 TYR A O 1
ATOM 814 N N . PHE A 1 105 ? 9.888 1.248 -30.404 1.00 91.12 105 PHE A N 1
ATOM 815 C CA . PHE A 1 105 ? 9.589 -0.129 -30.001 1.00 91.12 105 PHE A CA 1
ATOM 816 C C . PHE A 1 105 ? 8.677 -0.882 -30.977 1.00 91.12 105 PHE A C 1
ATOM 818 O O . PHE A 1 105 ? 8.644 -2.111 -30.925 1.00 91.12 105 PHE A O 1
ATOM 825 N N . ALA A 1 106 ? 7.940 -0.184 -31.847 1.00 88.69 106 ALA A N 1
ATOM 826 C CA . ALA A 1 106 ? 7.230 -0.823 -32.953 1.00 88.69 106 ALA A CA 1
ATOM 827 C C . ALA A 1 106 ? 8.224 -1.357 -33.994 1.00 88.69 106 ALA A C 1
ATOM 829 O O . ALA A 1 106 ? 8.043 -2.468 -34.491 1.00 88.69 106 ALA A O 1
ATOM 830 N N . ASP A 1 107 ? 9.301 -0.606 -34.235 1.00 92.69 107 ASP A N 1
ATOM 831 C CA . ASP A 1 107 ? 10.375 -0.991 -35.153 1.00 92.69 107 ASP A CA 1
ATOM 832 C C . ASP A 1 107 ? 11.343 -2.013 -34.522 1.00 92.69 107 ASP A C 1
ATOM 834 O O . ASP A 1 107 ? 11.880 -2.874 -35.216 1.00 92.69 107 ASP A O 1
ATOM 838 N N . ASN A 1 108 ? 11.523 -1.974 -33.193 1.00 89.50 108 ASN A N 1
ATOM 839 C CA . ASN A 1 108 ? 12.450 -2.832 -32.442 1.00 89.50 108 ASN A CA 1
ATOM 840 C C . ASN A 1 108 ? 11.731 -3.662 -31.356 1.00 89.50 108 ASN A C 1
ATOM 842 O O . ASN A 1 108 ? 11.880 -3.402 -30.154 1.00 89.50 108 ASN A O 1
ATOM 846 N N . PRO A 1 109 ? 10.970 -4.706 -31.739 1.00 87.81 109 PRO A N 1
ATOM 847 C CA . PRO A 1 109 ? 10.187 -5.501 -30.791 1.00 87.81 109 PRO A CA 1
ATOM 848 C C . PRO A 1 109 ? 11.062 -6.263 -29.783 1.00 87.81 109 PRO A C 1
ATOM 850 O O . PRO A 1 109 ? 10.678 -6.420 -28.625 1.00 87.81 109 PRO A O 1
ATOM 853 N N . HIS A 1 110 ? 12.264 -6.683 -30.187 1.00 85.81 110 HIS A N 1
ATOM 854 C CA . HIS A 1 110 ? 13.193 -7.421 -29.327 1.00 85.81 110 HIS A CA 1
ATOM 855 C C . HIS A 1 110 ? 13.680 -6.601 -28.125 1.00 85.81 110 HIS A C 1
ATOM 857 O O . HIS A 1 110 ? 13.828 -7.143 -27.032 1.00 85.81 110 HIS A O 1
ATOM 863 N N . GLU A 1 111 ? 13.894 -5.294 -28.292 1.00 86.38 111 GLU A N 1
ATOM 864 C CA . GLU A 1 111 ? 14.349 -4.423 -27.201 1.00 86.38 111 GLU A CA 1
ATOM 865 C C . GLU A 1 111 ? 13.238 -4.150 -26.191 1.00 86.38 111 GLU A C 1
ATOM 867 O O . GLU A 1 111 ? 13.465 -4.167 -24.979 1.00 86.38 111 GLU A O 1
ATOM 872 N N . ARG A 1 112 ? 12.007 -3.979 -26.680 1.00 85.06 112 ARG A N 1
ATOM 873 C CA . ARG A 1 112 ? 10.819 -3.887 -25.828 1.00 85.06 112 ARG A CA 1
ATOM 874 C C . ARG A 1 112 ? 10.666 -5.145 -24.972 1.00 85.06 112 ARG A C 1
ATOM 876 O O . ARG A 1 112 ? 10.421 -5.063 -23.768 1.00 85.06 112 ARG A O 1
ATOM 883 N N . ASP A 1 113 ? 10.829 -6.306 -25.594 1.00 82.88 113 ASP A N 1
ATOM 884 C CA . ASP A 1 113 ? 10.685 -7.605 -24.943 1.00 82.88 113 ASP A CA 1
ATOM 885 C C . ASP A 1 113 ? 11.830 -7.890 -23.949 1.00 82.88 113 ASP A C 1
ATOM 887 O O . ASP A 1 113 ? 11.582 -8.502 -22.899 1.00 82.88 113 ASP A O 1
ATOM 891 N N . ALA A 1 114 ? 13.035 -7.370 -24.218 1.00 81.12 114 ALA A N 1
ATOM 892 C CA . ALA A 1 114 ? 14.172 -7.373 -23.299 1.00 81.12 114 ALA A CA 1
ATOM 893 C C . ALA A 1 114 ? 13.935 -6.468 -22.076 1.00 81.12 114 ALA A C 1
ATOM 895 O O . ALA A 1 114 ? 14.187 -6.889 -20.944 1.00 81.12 114 ALA A O 1
ATOM 896 N N . LEU A 1 115 ? 13.384 -5.264 -22.271 1.00 78.88 115 LEU A N 1
ATOM 897 C CA . LEU A 1 115 ? 13.027 -4.346 -21.179 1.00 78.88 115 LEU A CA 1
ATOM 898 C C . LEU A 1 115 ? 11.914 -4.901 -20.286 1.00 78.88 115 LEU A C 1
ATOM 900 O O . LEU A 1 115 ? 11.978 -4.765 -19.063 1.00 78.88 115 LEU A O 1
ATOM 904 N N . LEU A 1 116 ? 10.911 -5.553 -20.877 1.00 75.81 116 LEU A N 1
ATOM 905 C CA . LEU A 1 116 ? 9.814 -6.189 -20.141 1.00 75.81 116 LEU A CA 1
ATOM 906 C C . LEU A 1 116 ? 10.215 -7.514 -19.475 1.00 75.81 116 LEU A C 1
ATOM 908 O O . LEU A 1 116 ? 9.427 -8.068 -18.708 1.00 75.81 116 LEU A O 1
ATOM 912 N N . GLY A 1 117 ? 11.419 -8.028 -19.743 1.00 65.00 117 GLY A N 1
ATOM 913 C CA . GLY A 1 117 ? 11.887 -9.293 -19.178 1.00 65.00 117 GLY A CA 1
ATOM 914 C C . GLY A 1 117 ? 11.150 -10.513 -19.736 1.00 65.00 117 GLY A C 1
ATOM 915 O O . GLY A 1 117 ? 11.026 -11.527 -19.057 1.00 65.00 117 GLY A O 1
ATOM 916 N N . SER A 1 118 ? 10.633 -10.438 -20.962 1.00 56.25 118 SER A N 1
ATOM 917 C CA . SER A 1 118 ? 10.023 -11.599 -21.629 1.00 56.25 118 SER A CA 1
ATOM 918 C C . SER A 1 118 ? 11.053 -12.457 -22.374 1.00 56.25 118 SER A C 1
ATOM 920 O O . SER A 1 118 ? 10.846 -13.659 -22.537 1.00 56.25 118 SER A O 1
ATOM 922 N N . SER A 1 119 ? 12.204 -11.879 -22.738 1.00 44.38 119 SER A N 1
ATOM 923 C CA . SER A 1 119 ? 13.296 -12.564 -23.432 1.00 44.38 119 SER A CA 1
ATOM 924 C C . SER A 1 119 ? 14.574 -12.629 -22.573 1.00 44.38 119 SER A C 1
ATOM 926 O O . SER A 1 119 ? 15.437 -11.759 -22.654 1.00 44.38 119 SER A O 1
ATOM 928 N N . GLY A 1 120 ? 14.731 -13.676 -21.753 1.00 50.97 120 GLY A N 1
ATOM 929 C CA . GLY A 1 120 ? 16.045 -14.103 -21.235 1.00 50.97 120 GLY A CA 1
ATOM 930 C C . GLY A 1 120 ? 16.338 -13.936 -19.731 1.00 50.97 120 GLY A C 1
ATOM 931 O O . GLY A 1 120 ? 15.600 -13.312 -18.977 1.00 50.97 120 GLY A O 1
ATOM 932 N N . SER A 1 121 ? 17.459 -14.549 -19.321 1.00 48.56 121 SER A N 1
ATOM 933 C CA . SER A 1 121 ? 17.988 -14.800 -17.959 1.00 48.56 121 SER A CA 1
ATOM 934 C C . SER A 1 121 ? 17.822 -13.676 -16.912 1.00 48.56 121 SER A C 1
ATOM 936 O O . SER A 1 121 ? 17.551 -13.964 -15.746 1.00 48.56 121 SER A O 1
ATOM 938 N N . LEU A 1 122 ? 17.883 -12.399 -17.312 1.00 49.81 122 LEU A N 1
ATOM 939 C CA . LEU A 1 122 ? 17.666 -11.241 -16.423 1.00 49.81 122 LEU A CA 1
ATOM 940 C C . LEU A 1 122 ? 16.268 -11.230 -15.784 1.00 49.81 122 LEU A C 1
ATOM 942 O O . LEU A 1 122 ? 16.113 -10.832 -14.629 1.00 49.81 122 LEU A O 1
ATOM 946 N N . ALA A 1 123 ? 15.267 -11.740 -16.504 1.00 53.69 123 ALA A N 1
ATOM 947 C CA . ALA A 1 123 ? 13.910 -11.897 -16.003 1.00 53.69 123 ALA A CA 1
ATOM 948 C C . ALA A 1 123 ? 13.858 -12.816 -14.786 1.00 53.69 123 ALA A C 1
ATOM 950 O O . ALA A 1 123 ? 13.152 -12.530 -13.831 1.00 53.69 123 ALA A O 1
ATOM 951 N N . GLN A 1 124 ? 14.636 -13.898 -14.783 1.00 53.03 124 GLN A N 1
ATOM 952 C CA . GLN A 1 124 ? 14.589 -14.881 -13.704 1.00 53.03 124 GLN A CA 1
ATOM 953 C C . GLN A 1 124 ? 15.133 -14.294 -12.402 1.00 53.03 124 GLN A C 1
ATOM 955 O O . GLN A 1 124 ? 14.579 -14.568 -11.342 1.00 53.03 124 GLN A O 1
ATOM 960 N N . HIS A 1 125 ? 16.159 -13.442 -12.479 1.00 53.50 125 HIS A N 1
ATOM 961 C CA . HIS A 1 125 ? 16.752 -12.814 -11.303 1.00 53.50 125 HIS A CA 1
ATOM 962 C C . HIS A 1 125 ? 15.875 -11.678 -10.749 1.00 53.50 125 HIS A C 1
ATOM 964 O O . HIS A 1 125 ? 15.525 -11.688 -9.567 1.00 53.50 125 HIS A O 1
ATOM 970 N N . ASP A 1 126 ? 15.440 -10.740 -11.598 1.00 54.47 126 ASP A N 1
ATOM 971 C CA . ASP A 1 126 ? 14.592 -9.618 -11.165 1.00 54.47 126 ASP A CA 1
ATOM 972 C C . ASP A 1 126 ? 13.197 -10.100 -10.721 1.00 54.47 126 ASP A C 1
ATOM 974 O O . ASP A 1 126 ? 12.667 -9.650 -9.703 1.00 54.47 126 ASP A O 1
ATOM 978 N N . GLN A 1 127 ? 12.609 -11.076 -11.420 1.00 58.94 127 GLN A N 1
ATOM 979 C CA . GLN A 1 127 ? 11.306 -11.643 -11.064 1.00 58.94 127 GLN A CA 1
ATOM 980 C C . GLN A 1 127 ? 11.374 -12.515 -9.805 1.00 58.94 127 GLN A C 1
ATOM 982 O O . GLN A 1 127 ? 10.437 -12.494 -9.002 1.00 58.94 127 GLN A O 1
ATOM 987 N N . ALA A 1 128 ? 12.476 -13.242 -9.580 1.00 60.34 128 ALA A N 1
ATOM 988 C CA . ALA A 1 128 ? 12.688 -13.961 -8.325 1.00 60.34 128 ALA A CA 1
ATOM 989 C C . ALA A 1 128 ? 12.767 -12.995 -7.138 1.00 60.34 128 ALA A C 1
ATOM 991 O O . ALA A 1 128 ? 12.191 -13.284 -6.090 1.00 60.34 128 ALA A O 1
ATOM 992 N N . LEU A 1 129 ? 13.396 -11.827 -7.308 1.00 61.84 129 LEU A N 1
ATOM 993 C CA . LEU A 1 129 ? 13.444 -10.800 -6.268 1.00 61.84 129 LEU A CA 1
ATOM 994 C C . LEU A 1 129 ? 12.062 -10.204 -5.973 1.00 61.84 129 LEU A C 1
ATOM 996 O O . LEU A 1 129 ? 11.768 -9.942 -4.807 1.00 61.84 129 LEU A O 1
ATOM 1000 N N . MET A 1 130 ? 11.185 -10.049 -6.966 1.00 61.88 130 MET A N 1
ATOM 1001 C CA . MET A 1 130 ? 9.828 -9.516 -6.758 1.00 61.88 130 MET A CA 1
ATOM 1002 C C . MET A 1 130 ? 8.849 -10.533 -6.149 1.00 61.88 130 MET A C 1
ATOM 1004 O O . MET A 1 130 ? 7.996 -10.156 -5.349 1.00 61.88 130 MET A O 1
ATOM 1008 N N . ASN A 1 131 ? 8.971 -11.819 -6.491 1.00 62.41 131 ASN A N 1
ATOM 1009 C CA . ASN A 1 131 ? 7.955 -12.828 -6.166 1.00 62.41 131 ASN A CA 1
ATOM 1010 C C . ASN A 1 131 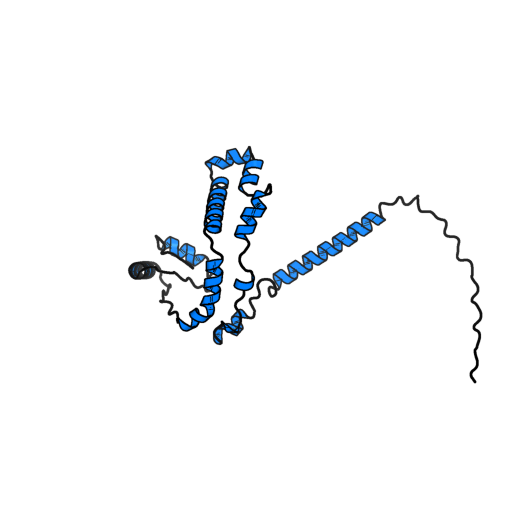? 8.115 -13.515 -4.800 1.00 62.41 131 ASN A C 1
ATOM 1012 O O . ASN A 1 131 ? 7.258 -14.321 -4.441 1.00 62.41 131 ASN A O 1
ATOM 1016 N N . GLN A 1 132 ? 9.148 -13.212 -4.004 1.00 63.66 132 GLN A N 1
ATOM 1017 C CA . GLN A 1 132 ? 9.238 -13.751 -2.633 1.00 63.66 132 GLN A CA 1
ATOM 1018 C C . GLN A 1 132 ? 8.444 -12.895 -1.640 1.00 63.66 132 GLN A C 1
ATOM 1020 O O . GLN A 1 132 ? 9.000 -12.328 -0.696 1.00 63.66 132 GLN A O 1
ATOM 1025 N N . VAL A 1 133 ? 7.148 -12.743 -1.892 1.00 69.38 133 VAL A N 1
ATOM 1026 C CA . VAL A 1 133 ? 6.205 -12.410 -0.825 1.00 69.38 133 VAL A CA 1
ATOM 1027 C C . VAL A 1 133 ? 5.814 -13.734 -0.191 1.00 69.38 133 VAL A C 1
ATOM 1029 O O . VAL A 1 133 ? 5.430 -14.671 -0.892 1.00 69.38 133 VAL A O 1
ATOM 1032 N N . GLN A 1 134 ? 5.946 -13.836 1.127 1.00 75.56 134 GLN A N 1
ATOM 1033 C CA . GLN A 1 134 ? 5.629 -15.067 1.833 1.00 75.56 134 GLN A CA 1
ATOM 1034 C C . GLN A 1 134 ? 4.135 -15.401 1.666 1.00 75.56 134 GLN A C 1
ATOM 1036 O O . GLN A 1 134 ? 3.285 -14.627 2.110 1.00 75.56 134 GLN A O 1
ATOM 1041 N N . PRO A 1 135 ? 3.765 -16.544 1.054 1.00 79.88 135 PRO A N 1
ATOM 1042 C CA . PRO A 1 135 ? 2.365 -16.842 0.740 1.00 79.88 135 PRO A CA 1
ATOM 1043 C C . PRO A 1 135 ? 1.511 -17.011 2.003 1.00 79.88 135 PRO A C 1
ATOM 1045 O O . PRO A 1 135 ? 0.311 -16.742 1.987 1.00 79.88 135 PRO A O 1
ATOM 1048 N N . HIS A 1 136 ? 2.133 -17.415 3.113 1.00 80.19 136 HIS A N 1
ATOM 1049 C CA . HIS A 1 136 ? 1.469 -17.588 4.402 1.00 80.19 136 HIS A CA 1
ATOM 1050 C C . HIS A 1 136 ? 1.089 -16.254 5.068 1.00 80.19 136 HIS A C 1
ATOM 1052 O O . HIS A 1 136 ? 0.176 -16.230 5.893 1.00 80.19 136 HIS A O 1
ATOM 1058 N N . LEU A 1 137 ? 1.730 -15.142 4.691 1.00 80.25 137 LEU A N 1
ATOM 1059 C CA . LEU A 1 137 ? 1.400 -13.813 5.210 1.00 80.25 137 LEU A CA 1
ATOM 1060 C C . LEU A 1 137 ? 0.013 -13.345 4.744 1.00 80.25 137 LEU A C 1
ATOM 1062 O O . LEU A 1 137 ? -0.646 -12.583 5.446 1.00 80.25 137 LEU A O 1
ATOM 1066 N N . GLY A 1 138 ? -0.462 -13.855 3.600 1.00 79.94 138 GLY A N 1
ATOM 1067 C CA . GLY A 1 138 ? -1.796 -13.565 3.071 1.00 79.94 138 GLY A CA 1
ATOM 1068 C C . GLY A 1 138 ? -2.946 -14.249 3.820 1.00 79.94 138 GLY A C 1
ATOM 1069 O O . GLY A 1 138 ? -4.096 -13.855 3.642 1.00 79.94 138 GLY A O 1
ATOM 1070 N N . HIS A 1 139 ? -2.666 -15.256 4.655 1.00 84.12 139 HIS A N 1
ATOM 1071 C CA . HIS A 1 139 ? -3.673 -15.935 5.472 1.00 84.12 139 HIS A CA 1
ATOM 1072 C C . HIS A 1 139 ? -3.526 -15.542 6.941 1.00 84.12 139 HIS A C 1
ATOM 1074 O O . 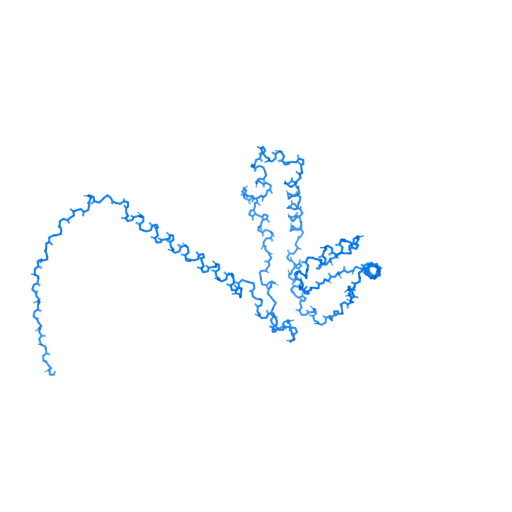HIS A 1 139 ? -2.459 -15.727 7.528 1.00 84.12 139 HIS A O 1
ATOM 1080 N N . ILE A 1 140 ? -4.602 -15.035 7.546 1.00 84.31 140 ILE A N 1
ATOM 1081 C CA . ILE A 1 140 ? -4.638 -14.643 8.958 1.00 84.31 140 ILE A CA 1
ATOM 1082 C C . ILE A 1 140 ? -5.232 -15.793 9.793 1.00 84.31 140 ILE A C 1
ATOM 1084 O O . ILE A 1 140 ? -6.395 -16.141 9.594 1.00 84.31 140 ILE A O 1
ATOM 1088 N N . PRO A 1 141 ? -4.470 -16.375 10.737 1.00 85.12 141 PRO A N 1
ATOM 1089 C CA . PRO A 1 141 ? -4.945 -17.423 11.623 1.00 85.12 141 PRO A CA 1
ATOM 1090 C C . PRO A 1 141 ? -6.070 -16.950 12.538 1.00 85.12 141 PRO A C 1
ATOM 1092 O O . PRO A 1 141 ? -6.057 -15.826 13.040 1.00 85.12 141 PRO A O 1
ATOM 1095 N N . SER A 1 142 ? -6.995 -17.862 12.836 1.00 83.81 142 SER A N 1
ATOM 1096 C CA . SER A 1 142 ? -8.181 -17.597 13.659 1.00 83.81 142 SER A CA 1
ATOM 1097 C C . SER A 1 142 ? -7.867 -17.086 15.068 1.00 83.81 142 SER A C 1
ATOM 1099 O O . SER A 1 142 ? -8.669 -16.349 15.637 1.00 83.81 142 SER A O 1
ATOM 1101 N N . TYR A 1 143 ? -6.703 -17.430 15.626 1.00 85.31 143 TYR A N 1
ATOM 1102 C CA . TYR A 1 143 ? -6.290 -16.988 16.958 1.00 85.31 143 TYR A CA 1
ATOM 1103 C C . TYR A 1 143 ? -5.889 -15.505 17.021 1.00 85.31 143 TYR A C 1
ATOM 1105 O O . TYR A 1 143 ? -6.009 -14.909 18.085 1.00 85.31 143 TYR A O 1
ATOM 1113 N N . LEU A 1 144 ? -5.462 -14.897 15.905 1.00 84.25 144 LEU A N 1
ATOM 1114 C CA . LEU A 1 144 ? -5.158 -13.456 15.837 1.00 84.25 144 LEU A CA 1
ATOM 1115 C C . LEU A 1 144 ? -6.408 -12.601 15.635 1.00 84.25 144 LEU A C 1
ATOM 1117 O O . LEU A 1 144 ? -6.365 -11.384 15.787 1.00 84.25 144 LEU A O 1
ATOM 1121 N N . LEU A 1 145 ? -7.518 -13.228 15.250 1.00 83.38 145 LEU A N 1
ATOM 1122 C CA . LEU A 1 145 ? -8.756 -12.525 14.980 1.00 83.38 145 LEU A CA 1
ATOM 1123 C C . LEU A 1 145 ? -9.564 -12.355 16.271 1.00 83.38 145 LEU A C 1
ATOM 1125 O O . LEU A 1 145 ? -9.758 -13.335 17.013 1.00 83.38 145 LEU A O 1
ATOM 1129 N N . PRO A 1 146 ? -10.113 -11.150 16.509 1.00 83.06 146 PRO A N 1
ATOM 1130 C CA . PRO A 1 146 ? -11.143 -10.934 17.509 1.00 83.06 146 PRO A CA 1
ATOM 1131 C C . PRO A 1 146 ? -12.291 -11.937 17.338 1.00 83.06 146 PRO A C 1
ATOM 1133 O O . PRO A 1 146 ? -12.661 -12.234 16.197 1.00 83.06 146 PRO A O 1
ATOM 1136 N N . PRO A 1 147 ? -12.894 -12.440 18.432 1.00 82.06 147 PRO A N 1
ATOM 1137 C CA . PRO A 1 147 ? -13.964 -13.437 18.371 1.00 82.06 147 PRO A CA 1
ATOM 1138 C C . PRO A 1 147 ? -15.097 -13.073 17.401 1.00 82.06 147 PRO A C 1
ATOM 1140 O O . PRO A 1 147 ? -15.559 -13.933 16.657 1.00 82.06 147 PRO A O 1
ATOM 1143 N N . ALA A 1 148 ? -15.461 -11.788 17.335 1.00 81.94 148 ALA A N 1
ATOM 1144 C CA . ALA A 1 148 ? -16.500 -11.263 16.450 1.00 81.94 148 ALA A CA 1
ATOM 1145 C C . ALA A 1 148 ? -16.191 -11.395 14.942 1.00 81.94 148 ALA A C 1
ATOM 1147 O O . ALA A 1 148 ? -17.114 -11.397 14.136 1.00 81.94 148 ALA A O 1
ATOM 1148 N N . MET A 1 149 ? -14.916 -11.512 14.545 1.00 76.62 149 MET A N 1
ATOM 1149 C CA . MET A 1 149 ? -14.496 -11.590 13.135 1.00 76.62 149 MET A CA 1
ATOM 1150 C C . MET A 1 149 ? -14.105 -13.003 12.679 1.00 76.62 149 MET A C 1
ATOM 1152 O O . MET A 1 149 ? -13.819 -13.221 11.502 1.00 76.62 149 MET A O 1
ATOM 1156 N N . ARG A 1 150 ? -14.073 -13.990 13.581 1.00 79.75 150 ARG A N 1
ATOM 1157 C CA . ARG A 1 150 ? -13.620 -15.352 13.238 1.00 79.75 150 ARG A CA 1
ATOM 1158 C C . ARG A 1 150 ? -14.537 -16.039 12.225 1.00 79.75 150 ARG A C 1
ATOM 1160 O O . ARG A 1 150 ? -14.046 -16.752 11.356 1.00 79.75 150 ARG A O 1
ATOM 1167 N N . SER A 1 151 ? -15.840 -15.792 12.318 1.00 71.56 151 SER A N 1
ATOM 1168 C CA . SER A 1 151 ? -16.867 -16.363 11.441 1.00 71.56 151 SER A CA 1
ATOM 1169 C C . SER A 1 151 ? -16.913 -15.726 10.050 1.00 71.56 151 SER A C 1
ATOM 1171 O O . SER A 1 151 ? -17.289 -16.400 9.101 1.00 71.56 151 SER A O 1
ATOM 1173 N N . SER A 1 152 ? -16.511 -14.460 9.894 1.00 67.50 152 SER A N 1
ATOM 1174 C CA . SER A 1 152 ? -16.522 -13.785 8.587 1.00 67.50 152 SER A CA 1
ATOM 1175 C C . SER A 1 152 ? -15.287 -14.098 7.736 1.00 67.50 152 SER A C 1
ATOM 1177 O O . SER A 1 152 ? -15.334 -13.989 6.512 1.00 67.50 152 SER A O 1
ATOM 1179 N N . ILE A 1 153 ? -14.177 -14.492 8.370 1.00 63.56 153 ILE A N 1
ATOM 1180 C CA . ILE A 1 153 ? -12.881 -14.700 7.706 1.00 63.56 153 ILE A CA 1
ATOM 1181 C C . ILE A 1 153 ? -12.565 -16.182 7.466 1.00 63.56 153 ILE A C 1
ATOM 1183 O O . ILE A 1 153 ? -11.804 -16.478 6.543 1.00 63.56 153 ILE A O 1
ATOM 1187 N N . SER A 1 154 ? -13.165 -17.129 8.205 1.00 56.28 154 SER A N 1
ATOM 1188 C CA . SER A 1 154 ? -12.940 -18.572 7.974 1.00 56.28 154 SER A CA 1
ATOM 1189 C C . SER A 1 154 ? -13.283 -19.023 6.549 1.00 56.28 154 SER A C 1
ATOM 1191 O O . SER A 1 154 ? -12.739 -20.014 6.062 1.00 56.28 154 SER A O 1
ATOM 1193 N N . ASP A 1 155 ? -14.131 -18.264 5.855 1.00 52.19 155 ASP A N 1
ATOM 1194 C CA . ASP A 1 155 ? -14.538 -18.538 4.478 1.00 52.19 155 ASP A CA 1
ATOM 1195 C C . ASP A 1 155 ? -13.546 -17.999 3.434 1.00 52.19 155 ASP A C 1
ATOM 1197 O O . ASP A 1 155 ? -13.522 -18.474 2.289 1.00 52.19 155 ASP A O 1
ATOM 1201 N N . TYR A 1 156 ? -12.673 -17.060 3.817 1.00 51.94 156 TYR A N 1
ATOM 1202 C CA . TYR A 1 156 ? -11.681 -16.456 2.933 1.00 51.94 156 TYR A CA 1
ATOM 1203 C C . TYR A 1 156 ? -10.403 -17.301 2.881 1.00 51.94 156 TYR A C 1
ATOM 1205 O O . TYR A 1 156 ? -9.368 -16.987 3.469 1.00 51.94 156 TYR A O 1
ATOM 1213 N N . VAL A 1 157 ? -10.470 -18.393 2.119 1.00 52.41 157 VAL A N 1
ATOM 1214 C CA . VAL A 1 157 ? -9.281 -19.098 1.628 1.00 52.41 157 VAL A CA 1
ATOM 1215 C C . VAL A 1 157 ? -9.062 -18.696 0.169 1.00 52.41 157 VAL A C 1
ATOM 1217 O O . VAL A 1 157 ? -9.815 -19.165 -0.701 1.00 52.41 157 VAL A O 1
ATOM 1220 N N . PRO A 1 158 ? -8.055 -17.851 -0.142 1.00 48.75 158 PRO A N 1
ATOM 1221 C CA . PRO A 1 158 ? -7.708 -17.510 -1.516 1.00 48.75 158 PRO A CA 1
ATOM 1222 C C . PRO A 1 158 ? -7.521 -18.776 -2.367 1.00 48.75 158 PRO A C 1
ATOM 1224 O O . PRO A 1 158 ? -6.577 -19.538 -2.194 1.00 48.75 158 PRO A O 1
ATOM 1227 N N . GLY A 1 159 ? -8.463 -19.031 -3.279 1.00 51.28 159 GLY A N 1
ATOM 1228 C CA . GLY A 1 159 ? -8.380 -20.117 -4.262 1.00 51.28 159 GLY A CA 1
ATOM 1229 C C . GLY A 1 159 ? -9.019 -21.469 -3.902 1.00 51.28 159 GLY A C 1
ATOM 1230 O O . GLY A 1 159 ? -9.165 -22.284 -4.819 1.00 51.28 159 GLY A O 1
ATOM 1231 N N . MET A 1 160 ? -9.463 -21.722 -2.661 1.00 47.75 160 MET A N 1
ATOM 1232 C CA . MET A 1 160 ? -10.167 -22.982 -2.321 1.00 47.75 160 MET A CA 1
ATOM 1233 C C . MET A 1 160 ? -11.696 -22.864 -2.330 1.00 47.75 160 MET A C 1
ATOM 1235 O O . MET A 1 160 ? -12.365 -23.792 -2.792 1.00 47.75 160 MET A O 1
ATOM 1239 N N . ASN A 1 161 ? -12.252 -21.724 -1.910 1.00 49.50 161 ASN A N 1
ATOM 1240 C CA . ASN A 1 161 ? -13.689 -21.626 -1.617 1.00 49.50 161 ASN A CA 1
ATOM 1241 C C . ASN A 1 161 ? -14.507 -20.883 -2.677 1.00 49.50 161 ASN A C 1
ATOM 1243 O O . ASN A 1 161 ? -15.718 -20.770 -2.541 1.00 49.50 161 ASN A O 1
ATOM 1247 N N . ASN A 1 162 ? -13.893 -20.418 -3.770 1.00 55.41 162 ASN A N 1
ATOM 1248 C CA . ASN A 1 162 ? -14.641 -19.732 -4.819 1.00 55.41 162 ASN A CA 1
ATOM 1249 C C . ASN A 1 162 ? -15.285 -20.762 -5.781 1.00 55.41 162 ASN A C 1
ATOM 1251 O O . ASN A 1 162 ? -14.566 -21.399 -6.569 1.00 55.41 162 ASN A O 1
ATOM 1255 N N . PRO A 1 163 ? -16.621 -20.963 -5.764 1.00 57.44 163 PRO A N 1
ATOM 1256 C CA . PRO A 1 163 ? -17.285 -21.977 -6.587 1.00 57.44 163 PRO A CA 1
ATOM 1257 C C . PRO A 1 163 ? -17.045 -21.753 -8.088 1.00 57.44 163 PRO A C 1
ATOM 1259 O O . PRO A 1 163 ? -16.932 -22.723 -8.848 1.00 57.44 163 PRO A O 1
ATOM 1262 N N . ALA A 1 164 ? -16.859 -20.498 -8.512 1.00 60.38 164 ALA A N 1
ATOM 1263 C CA . ALA A 1 164 ? -16.502 -20.139 -9.883 1.00 60.38 164 ALA A CA 1
ATOM 1264 C C . ALA A 1 164 ? -15.104 -20.654 -10.277 1.00 60.38 164 ALA A C 1
ATOM 1266 O O . ALA A 1 164 ? -14.948 -21.292 -11.325 1.00 60.38 164 ALA A O 1
ATOM 1267 N N . ALA A 1 165 ? -14.103 -20.477 -9.407 1.00 60.28 165 ALA A N 1
ATOM 1268 C CA . ALA A 1 165 ? -12.746 -20.981 -9.625 1.00 60.28 165 ALA A CA 1
ATOM 1269 C C . ALA A 1 165 ? -12.713 -22.519 -9.633 1.00 60.28 165 ALA A C 1
ATOM 1271 O O . ALA A 1 165 ? -12.068 -23.129 -10.494 1.00 60.28 165 ALA A O 1
ATOM 1272 N N . ARG A 1 166 ? -13.492 -23.166 -8.750 1.00 63.22 166 ARG A N 1
ATOM 1273 C CA . ARG A 1 166 ? -13.638 -24.632 -8.706 1.00 63.22 166 ARG A CA 1
ATOM 1274 C C . ARG A 1 166 ? -14.251 -25.177 -10.000 1.00 63.22 166 ARG A C 1
ATOM 1276 O O . ARG A 1 166 ? -13.783 -26.190 -10.530 1.00 63.22 166 ARG A O 1
ATOM 1283 N N . ARG A 1 167 ? -15.252 -24.484 -10.559 1.00 68.69 167 ARG A N 1
ATOM 1284 C CA . ARG A 1 167 ? -15.876 -24.832 -11.850 1.00 68.69 167 ARG A CA 1
ATOM 1285 C C . ARG A 1 167 ? -14.903 -24.644 -13.016 1.00 68.69 167 ARG A C 1
ATOM 1287 O O . ARG A 1 167 ? -14.841 -25.505 -13.896 1.00 68.69 167 ARG A O 1
ATOM 1294 N N . HIS A 1 168 ? -14.102 -23.578 -12.997 1.00 71.56 168 HIS A N 1
ATOM 1295 C CA . HIS A 1 168 ? -13.090 -23.309 -14.021 1.00 71.56 168 HIS A CA 1
ATOM 1296 C C . HIS A 1 168 ? -11.963 -24.358 -14.009 1.00 71.56 168 HIS A C 1
ATOM 1298 O O . HIS A 1 168 ? -11.603 -24.898 -15.058 1.00 71.56 168 HIS A O 1
ATOM 1304 N N . ARG A 1 169 ? -11.472 -24.740 -12.821 1.00 70.12 169 ARG A N 1
ATOM 1305 C CA . ARG A 1 169 ? -10.440 -25.779 -12.645 1.00 70.12 169 ARG A CA 1
ATOM 1306 C C . ARG A 1 169 ? -10.944 -27.162 -13.082 1.00 70.12 169 ARG A C 1
ATOM 1308 O O . ARG A 1 169 ? -10.246 -27.850 -13.827 1.00 70.12 169 ARG A O 1
ATOM 1315 N N . LYS A 1 170 ? -12.193 -27.526 -12.741 1.00 72.94 170 LYS A N 1
ATOM 1316 C CA . LYS A 1 170 ? -12.853 -28.756 -13.234 1.00 72.94 170 LYS A CA 1
ATOM 1317 C C . LYS A 1 170 ? -13.022 -28.764 -14.760 1.00 72.94 170 LYS A C 1
ATOM 1319 O O . LYS A 1 170 ? -12.762 -29.787 -15.394 1.00 72.94 170 LYS A O 1
ATOM 1324 N N . ARG A 1 171 ? -13.419 -27.637 -15.368 1.00 75.31 171 ARG A N 1
ATOM 1325 C CA . ARG A 1 171 ? -13.516 -27.499 -16.835 1.00 75.31 171 ARG A CA 1
ATOM 1326 C C . ARG A 1 171 ? -12.152 -27.646 -17.515 1.00 75.31 171 ARG A C 1
ATOM 1328 O O . ARG A 1 171 ? -12.059 -28.359 -18.512 1.00 75.31 171 ARG A O 1
ATOM 1335 N N . LYS A 1 172 ? -11.094 -27.045 -16.957 1.00 74.25 172 LYS A N 1
ATOM 1336 C CA . LYS A 1 172 ? -9.720 -27.159 -17.480 1.00 74.25 172 LYS A CA 1
ATOM 1337 C C . LYS A 1 172 ? -9.206 -28.603 -17.422 1.00 74.25 172 LYS A C 1
ATOM 1339 O O . LYS A 1 172 ? -8.726 -29.103 -18.436 1.00 74.25 172 LYS A O 1
ATOM 1344 N N . LEU A 1 173 ? -9.394 -29.304 -16.297 1.00 74.06 173 LEU A N 1
ATOM 1345 C CA . LEU A 1 173 ? -9.028 -30.725 -16.179 1.00 74.06 173 LEU A CA 1
ATOM 1346 C C . LEU A 1 173 ? -9.800 -31.615 -17.171 1.00 74.06 173 LEU A C 1
ATOM 1348 O O . LEU A 1 173 ? -9.194 -32.481 -17.800 1.00 74.06 173 LEU A O 1
ATOM 1352 N N . LYS A 1 174 ? -11.108 -31.380 -17.375 1.00 76.25 174 LYS A N 1
ATOM 1353 C CA . LYS A 1 174 ? -11.898 -32.115 -18.384 1.00 76.25 174 LYS A CA 1
ATOM 1354 C C . LYS A 1 174 ? -11.389 -31.886 -19.812 1.00 76.25 174 LYS A C 1
ATOM 1356 O O . LYS A 1 174 ? -11.298 -32.848 -20.570 1.00 76.25 174 LYS A O 1
ATOM 1361 N N . ARG A 1 175 ? -11.032 -30.648 -20.179 1.00 71.50 175 ARG A N 1
ATOM 1362 C CA . ARG A 1 175 ? -10.488 -30.334 -21.517 1.00 71.50 175 ARG A CA 1
ATOM 1363 C C . ARG A 1 175 ? -9.142 -31.022 -21.759 1.00 71.50 175 ARG A C 1
ATOM 1365 O O . ARG A 1 175 ? -8.967 -31.628 -22.810 1.00 71.50 175 ARG A O 1
ATOM 1372 N N . LEU A 1 176 ? -8.247 -31.021 -20.769 1.00 70.19 176 LEU A N 1
ATOM 1373 C CA . LEU A 1 176 ? -6.952 -31.713 -20.854 1.00 70.19 176 LEU A CA 1
ATOM 1374 C C . LEU A 1 176 ? -7.112 -33.241 -20.966 1.00 70.19 176 LEU A C 1
ATOM 1376 O O . LEU A 1 176 ? -6.412 -33.884 -21.747 1.00 70.19 176 LEU A O 1
ATOM 1380 N N . GLY A 1 177 ? -8.073 -33.828 -20.243 1.00 69.94 177 GLY A N 1
ATOM 1381 C CA . GLY A 1 177 ? -8.405 -35.252 -20.365 1.00 69.94 177 GLY A CA 1
ATOM 1382 C C . GLY A 1 177 ? -8.992 -35.626 -21.733 1.00 69.94 177 GLY A C 1
ATOM 1383 O O . GLY A 1 177 ? -8.630 -36.657 -22.300 1.00 69.94 177 GLY A O 1
ATOM 1384 N N . ALA A 1 178 ? -9.852 -34.773 -22.298 1.00 66.25 178 ALA A N 1
ATOM 1385 C CA . ALA A 1 178 ? -10.417 -34.965 -23.636 1.00 66.25 178 ALA A CA 1
ATOM 1386 C C . ALA A 1 178 ? -9.355 -34.828 -24.742 1.00 66.25 178 ALA A C 1
ATOM 1388 O O . ALA A 1 178 ? -9.362 -35.598 -25.701 1.00 66.25 178 ALA A O 1
ATOM 1389 N N . GLN A 1 179 ? -8.401 -33.908 -24.580 1.00 65.31 179 GLN A N 1
ATOM 1390 C CA . GLN A 1 179 ? -7.283 -33.735 -25.508 1.00 65.31 179 GLN A CA 1
ATOM 1391 C C . GLN A 1 179 ? -6.343 -34.951 -25.485 1.00 65.31 179 GLN A C 1
ATOM 1393 O O . GLN A 1 179 ? -5.999 -35.464 -26.547 1.00 65.31 179 GLN A O 1
ATOM 1398 N N . LYS A 1 180 ? -6.036 -35.513 -24.303 1.00 63.00 180 LYS A N 1
ATOM 1399 C CA . LYS A 1 180 ? -5.287 -36.783 -24.193 1.00 63.00 180 LYS A CA 1
ATOM 1400 C C . LYS A 1 180 ? -6.006 -37.969 -24.852 1.00 63.00 180 LYS A C 1
ATOM 1402 O O . LYS A 1 180 ? -5.336 -38.831 -25.412 1.00 63.00 180 LYS A O 1
ATOM 1407 N N . LYS A 1 181 ? -7.345 -38.029 -24.813 1.00 60.69 181 LYS A N 1
ATOM 1408 C CA . LYS A 1 181 ? -8.111 -39.077 -25.517 1.00 60.69 181 LYS A CA 1
ATOM 1409 C C . LYS A 1 181 ? -8.087 -38.903 -27.041 1.00 60.69 181 LYS A C 1
ATOM 1411 O O . LYS A 1 181 ? -7.904 -39.896 -27.733 1.00 60.69 181 LYS A O 1
ATOM 1416 N N . ARG A 1 182 ? -8.200 -37.670 -27.552 1.00 59.06 182 ARG A N 1
ATOM 1417 C CA . ARG A 1 182 ? -8.148 -37.380 -29.001 1.00 59.06 182 ARG A CA 1
ATOM 1418 C C . ARG A 1 182 ? -6.777 -37.660 -29.618 1.00 59.06 182 ARG A C 1
ATOM 1420 O O . ARG A 1 182 ? -6.715 -38.195 -30.715 1.00 59.06 182 ARG A O 1
ATOM 1427 N N . VAL A 1 183 ? -5.689 -37.358 -28.907 1.00 60.50 183 VAL A N 1
ATOM 1428 C CA . VAL A 1 183 ? -4.329 -37.680 -29.382 1.00 60.50 183 VAL A CA 1
ATOM 1429 C C . VAL A 1 183 ? -4.115 -39.198 -29.450 1.00 60.50 183 VAL A C 1
ATOM 1431 O O . VAL A 1 183 ? -3.520 -39.687 -30.402 1.00 60.50 183 VAL A O 1
ATOM 1434 N N . LYS A 1 184 ? -4.675 -39.969 -28.504 1.00 59.69 184 LYS A N 1
ATOM 1435 C CA . LYS A 1 184 ? -4.620 -41.440 -28.553 1.00 59.69 184 LYS A CA 1
ATOM 1436 C C . LYS A 1 184 ? -5.458 -42.048 -29.683 1.00 59.69 184 LYS A C 1
ATOM 1438 O O . LYS A 1 184 ? -5.046 -43.061 -30.229 1.00 59.69 184 LYS A O 1
ATOM 1443 N N . SER A 1 185 ? 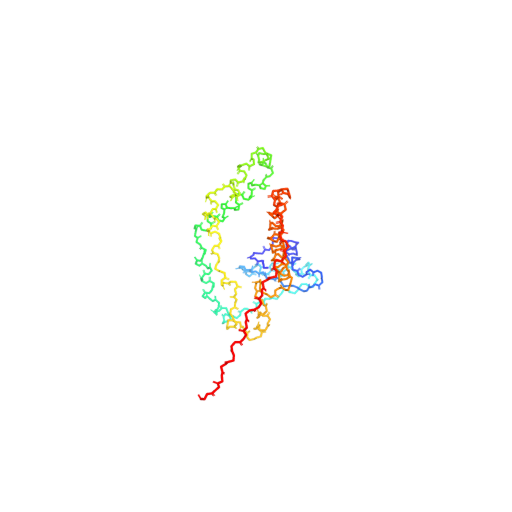-6.608 -41.465 -30.029 1.00 59.88 185 SER A N 1
ATOM 1444 C CA . SER A 1 185 ? -7.437 -41.963 -31.137 1.00 59.88 185 SER A CA 1
ATOM 1445 C C . SER A 1 185 ? -6.887 -41.571 -32.509 1.00 59.88 185 SER A C 1
ATOM 1447 O O . SER A 1 185 ? -6.986 -42.362 -33.435 1.00 59.88 185 SER A O 1
ATOM 1449 N N . ALA A 1 186 ? -6.270 -40.390 -32.635 1.00 58.00 186 ALA A N 1
ATOM 1450 C CA . ALA A 1 186 ? -5.605 -39.967 -33.869 1.00 58.00 186 ALA A CA 1
ATOM 1451 C C . ALA A 1 186 ? -4.359 -40.820 -34.167 1.00 58.00 186 ALA A C 1
ATOM 1453 O O . ALA A 1 186 ? -4.178 -41.258 -35.293 1.00 58.00 186 ALA A O 1
ATOM 1454 N N . ALA A 1 187 ? -3.571 -41.173 -33.142 1.00 57.62 187 ALA A N 1
ATOM 1455 C CA . ALA A 1 187 ? -2.447 -42.105 -33.297 1.00 57.62 187 ALA A CA 1
ATOM 1456 C C . ALA A 1 187 ? -2.877 -43.545 -33.666 1.00 57.62 187 ALA A C 1
ATOM 1458 O O . ALA A 1 187 ? -2.043 -44.349 -34.074 1.00 57.62 187 ALA A O 1
ATOM 1459 N N . ALA A 1 188 ? -4.161 -43.886 -33.499 1.00 58.34 188 ALA A N 1
ATOM 1460 C CA . ALA A 1 188 ? -4.722 -45.180 -33.881 1.00 58.34 188 ALA A CA 1
ATOM 1461 C C . ALA A 1 188 ? -5.347 -45.179 -35.289 1.00 58.34 188 ALA A C 1
ATOM 1463 O O . ALA A 1 188 ? -5.488 -46.256 -35.858 1.00 58.34 188 ALA A O 1
ATOM 1464 N N . SER A 1 189 ? -5.709 -44.014 -35.851 1.00 58.78 189 SER A N 1
ATOM 1465 C CA . SER A 1 189 ? -6.294 -43.913 -37.200 1.00 58.78 189 SER A CA 1
ATOM 1466 C C . SER A 1 189 ? -5.282 -43.591 -38.302 1.00 58.78 189 SER A C 1
ATOM 1468 O O . SER A 1 189 ? -5.662 -43.592 -39.463 1.00 58.78 189 SER A O 1
ATOM 1470 N N . ASP A 1 190 ? -4.027 -43.306 -37.949 1.00 54.97 190 ASP A N 1
ATOM 1471 C CA . ASP A 1 190 ? -2.931 -42.997 -38.884 1.00 54.97 190 ASP A CA 1
ATOM 1472 C C . ASP A 1 190 ? -2.133 -44.252 -39.297 1.00 54.97 190 ASP A C 1
ATOM 1474 O O . ASP A 1 190 ? -0.954 -44.193 -39.629 1.00 54.97 190 ASP A O 1
ATOM 1478 N N . ARG A 1 191 ? -2.757 -45.432 -39.201 1.00 60.28 191 ARG A N 1
ATOM 1479 C CA . ARG A 1 191 ? -2.190 -46.694 -39.690 1.00 60.28 191 ARG A CA 1
ATOM 1480 C C . ARG A 1 191 ? -3.010 -47.161 -40.880 1.00 60.28 191 ARG A C 1
ATOM 1482 O O . ARG A 1 191 ? -4.226 -47.298 -40.762 1.00 60.28 191 ARG A O 1
ATOM 1489 N N . ASP A 1 192 ? -2.324 -47.390 -41.992 1.00 64.19 192 ASP A N 1
ATOM 1490 C CA . ASP A 1 192 ? -2.902 -47.769 -43.276 1.00 64.19 192 ASP A CA 1
ATOM 1491 C C . ASP A 1 192 ? -3.795 -49.023 -43.126 1.00 64.19 192 ASP A C 1
ATOM 1493 O O . ASP A 1 192 ? -3.320 -50.070 -42.666 1.00 64.19 192 ASP A O 1
ATOM 1497 N N . PRO A 1 193 ? -5.104 -48.953 -43.435 1.00 61.78 193 PRO A N 1
ATOM 1498 C CA . PRO A 1 193 ? -6.032 -50.066 -43.226 1.00 61.78 193 PRO A CA 1
ATOM 1499 C C . PRO A 1 193 ? -5.746 -51.301 -44.101 1.00 61.78 193 PRO A C 1
ATOM 1501 O O . PRO A 1 193 ? -6.361 -52.345 -43.877 1.00 61.78 193 PRO A O 1
ATOM 1504 N N . LEU A 1 194 ? -4.816 -51.219 -45.059 1.00 54.78 194 LEU A N 1
ATOM 1505 C CA . LEU A 1 194 ? -4.391 -52.333 -45.916 1.00 54.78 194 LEU A CA 1
ATOM 1506 C C . LEU A 1 194 ? -3.203 -53.142 -45.358 1.00 54.78 194 LEU A C 1
ATOM 1508 O O . LEU A 1 194 ? -3.003 -54.277 -45.782 1.00 54.78 194 LEU A O 1
ATOM 1512 N N . GLU A 1 195 ? -2.476 -52.630 -44.360 1.00 58.03 195 GLU A N 1
ATOM 1513 C CA . GLU A 1 195 ? -1.302 -53.307 -43.770 1.00 58.03 195 GLU A CA 1
ATOM 1514 C C . GLU A 1 195 ? -1.671 -54.369 -42.709 1.00 58.03 195 GLU A C 1
ATOM 1516 O O . GLU A 1 195 ? -0.854 -55.216 -42.361 1.00 58.03 195 GLU A O 1
ATOM 1521 N N . ASN A 1 196 ? -2.910 -54.376 -42.192 1.00 48.69 196 ASN A N 1
ATOM 1522 C CA . ASN A 1 196 ? -3.329 -55.258 -41.086 1.00 48.69 196 ASN A CA 1
ATOM 1523 C C . ASN A 1 196 ? -4.365 -56.333 -41.470 1.00 48.69 196 ASN A C 1
ATOM 1525 O O . ASN A 1 196 ? -4.989 -56.928 -40.582 1.00 48.69 196 ASN A O 1
ATOM 1529 N N . PHE A 1 197 ? -4.548 -56.630 -42.761 1.00 44.75 197 PHE A N 1
ATOM 1530 C CA . PHE A 1 197 ? -5.363 -57.770 -43.199 1.00 44.75 197 PHE A CA 1
ATOM 1531 C C . PHE A 1 197 ? -4.647 -59.098 -42.907 1.00 44.75 197 PHE A C 1
ATOM 1533 O O . PHE A 1 197 ? -4.122 -59.773 -43.786 1.00 44.75 197 PHE A O 1
ATOM 1540 N N . THR A 1 198 ? -4.660 -59.515 -41.644 1.00 54.38 198 THR A N 1
ATOM 1541 C CA . THR A 1 198 ? -4.435 -60.919 -41.299 1.00 54.38 198 THR A CA 1
ATOM 1542 C C . THR A 1 198 ? -5.778 -61.636 -41.376 1.00 54.38 198 THR A C 1
ATOM 1544 O O . THR A 1 198 ? -6.720 -61.312 -40.651 1.00 54.38 198 THR A O 1
ATOM 1547 N N . MET A 1 199 ? -5.900 -62.587 -42.308 1.00 46.41 199 MET A N 1
ATOM 1548 C CA . MET A 1 199 ? -7.075 -63.452 -42.404 1.00 46.41 199 MET A CA 1
ATOM 1549 C C . MET A 1 199 ? -7.278 -64.166 -41.068 1.00 46.41 199 MET A C 1
ATOM 1551 O O . MET A 1 199 ? -6.496 -65.028 -40.669 1.00 46.41 199 MET A O 1
ATOM 1555 N N . ARG A 1 200 ? -8.345 -63.799 -40.359 1.00 45.72 200 ARG A N 1
ATOM 1556 C CA . ARG A 1 200 ? -8.757 -64.479 -39.137 1.00 45.72 200 ARG A CA 1
ATOM 1557 C C . ARG A 1 200 ? -9.298 -65.853 -39.526 1.00 45.72 200 ARG A C 1
ATOM 1559 O O . ARG A 1 200 ? -10.450 -65.969 -39.939 1.00 45.72 200 ARG A O 1
ATOM 1566 N N . ALA A 1 201 ? -8.467 -66.886 -39.401 1.00 48.06 201 ALA A N 1
ATOM 1567 C CA . ALA A 1 201 ? -8.926 -68.268 -39.455 1.00 48.06 201 ALA A CA 1
ATOM 1568 C C . ALA A 1 201 ? -10.069 -68.453 -38.440 1.00 48.06 201 ALA A C 1
ATOM 1570 O O . ALA A 1 201 ? -9.975 -68.017 -37.287 1.00 48.06 201 ALA A O 1
ATOM 1571 N N . GLY A 1 202 ? -11.178 -69.036 -38.903 1.00 47.22 202 GLY A N 1
ATOM 1572 C CA . GLY A 1 202 ? -12.370 -69.283 -38.094 1.00 47.22 202 GLY A CA 1
ATOM 1573 C C . GLY A 1 202 ? -12.066 -70.122 -36.844 1.00 47.22 202 GLY A C 1
ATOM 1574 O O . GLY A 1 202 ? -11.051 -70.818 -36.790 1.00 47.22 202 GLY A O 1
ATOM 1575 N N . PRO A 1 203 ? -12.922 -70.065 -35.811 1.00 47.06 203 PRO A N 1
ATOM 1576 C CA . PRO A 1 203 ? -12.632 -70.689 -34.529 1.00 47.06 203 PRO A CA 1
ATOM 1577 C C . PRO A 1 203 ? -12.616 -72.217 -34.668 1.00 47.06 203 PRO A C 1
ATOM 1579 O O . PRO A 1 203 ? -13.661 -72.860 -34.770 1.00 47.06 203 PRO A O 1
ATOM 1582 N N . GLY A 1 204 ? -11.419 -72.804 -34.634 1.00 43.38 204 GLY A N 1
ATOM 1583 C CA . GLY A 1 204 ? -11.235 -74.233 -34.416 1.00 43.38 204 GLY A CA 1
ATOM 1584 C C . GLY A 1 204 ? -11.815 -74.620 -33.057 1.00 43.38 204 GLY A C 1
ATOM 1585 O O . GLY A 1 204 ? -11.431 -74.071 -32.024 1.00 43.38 204 GLY A O 1
ATOM 1586 N N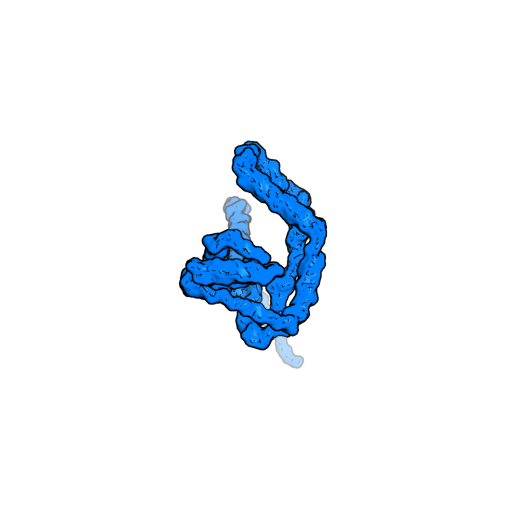 . ARG A 1 205 ? -12.772 -75.553 -33.058 1.00 51.88 205 ARG A N 1
ATOM 1587 C CA . ARG A 1 205 ? -13.326 -76.168 -31.847 1.00 51.88 205 ARG A CA 1
ATOM 1588 C C . ARG A 1 205 ? -12.190 -76.815 -31.048 1.00 51.88 205 ARG A C 1
ATOM 1590 O O . ARG A 1 205 ? -11.726 -77.888 -31.414 1.00 51.88 205 ARG A O 1
ATOM 1597 N N . GLN A 1 206 ? -11.777 -76.199 -29.943 1.00 48.44 206 GLN A N 1
ATOM 1598 C CA . GLN A 1 206 ? -10.971 -76.879 -28.930 1.00 48.44 206 GLN A CA 1
ATOM 1599 C C . GLN A 1 206 ? -11.905 -77.524 -27.903 1.00 48.44 206 GLN A C 1
ATOM 1601 O O . GLN A 1 206 ? -12.748 -76.868 -27.287 1.00 48.44 206 GLN A O 1
ATOM 1606 N N . ALA A 1 207 ? -11.789 -78.845 -27.790 1.00 48.97 207 ALA A N 1
ATOM 1607 C CA . ALA A 1 207 ? -12.540 -79.679 -26.869 1.00 48.97 207 ALA A CA 1
ATOM 1608 C C . ALA A 1 207 ? -12.233 -79.307 -25.407 1.00 48.97 207 ALA A C 1
ATOM 1610 O O . ALA A 1 207 ? -11.087 -79.062 -25.037 1.00 48.97 207 ALA A O 1
ATOM 1611 N N . LYS A 1 208 ? -13.272 -79.274 -24.566 1.00 49.00 208 LYS A N 1
ATOM 1612 C CA . LYS A 1 208 ? -13.152 -79.036 -23.120 1.00 49.00 208 LYS A CA 1
ATOM 1613 C C . LYS A 1 208 ? -12.468 -80.238 -22.447 1.00 49.00 208 LYS A C 1
ATOM 1615 O O . LYS A 1 208 ? -12.911 -81.360 -22.694 1.00 49.00 208 LYS A O 1
ATOM 1620 N N . PRO A 1 209 ? -11.481 -80.052 -21.552 1.00 47.47 209 PRO A N 1
ATOM 1621 C CA . PRO A 1 209 ? -10.970 -81.156 -20.750 1.00 47.47 209 PRO A CA 1
ATOM 1622 C C . PRO A 1 209 ? -11.972 -81.545 -19.650 1.00 47.47 209 PRO A C 1
ATOM 1624 O O . PRO A 1 209 ? -12.633 -80.698 -19.043 1.00 47.47 209 PRO A O 1
ATOM 1627 N N . ALA A 1 210 ? -12.091 -82.853 -19.417 1.00 50.94 210 ALA A N 1
ATOM 1628 C CA . ALA A 1 210 ? -13.004 -83.461 -18.457 1.00 50.94 210 ALA A CA 1
ATOM 1629 C C . ALA A 1 210 ? -12.666 -83.083 -17.001 1.00 50.94 210 ALA A C 1
ATOM 1631 O O . ALA A 1 210 ? -11.508 -83.094 -16.581 1.00 50.94 210 ALA A O 1
ATOM 1632 N N . ARG A 1 211 ? -13.705 -82.785 -16.209 1.00 48.09 211 ARG A N 1
ATOM 1633 C CA . ARG A 1 211 ? -13.616 -82.548 -14.759 1.00 48.09 211 ARG A CA 1
ATOM 1634 C C . ARG A 1 211 ? -13.238 -83.852 -14.048 1.00 48.09 211 ARG A C 1
ATOM 1636 O O . ARG A 1 211 ? -14.022 -84.797 -14.066 1.00 48.09 211 ARG A O 1
ATOM 1643 N N . ARG A 1 212 ? -12.087 -83.896 -13.368 1.00 45.06 212 ARG A N 1
ATOM 1644 C CA . ARG A 1 212 ? -11.800 -84.946 -12.377 1.00 45.06 212 ARG A CA 1
ATOM 1645 C C . ARG A 1 212 ? -12.495 -84.589 -11.064 1.00 45.06 212 ARG A C 1
ATOM 1647 O O . ARG A 1 212 ? -12.188 -83.572 -10.449 1.00 45.06 212 ARG A O 1
ATOM 1654 N N . PHE A 1 213 ? -13.444 -85.428 -10.665 1.00 47.25 213 PHE A N 1
ATOM 1655 C CA . PHE A 1 213 ? -13.980 -85.470 -9.309 1.00 47.25 213 PHE A CA 1
ATOM 1656 C C . PHE A 1 213 ? -12.883 -85.962 -8.355 1.00 47.25 213 PHE A C 1
ATOM 1658 O O . PHE A 1 213 ? -12.282 -87.006 -8.596 1.00 47.25 213 PHE A O 1
ATOM 1665 N N . SER A 1 214 ? -12.648 -85.228 -7.268 1.00 46.00 214 SER A N 1
ATOM 1666 C CA . SER A 1 214 ? -11.909 -85.718 -6.103 1.00 46.00 214 SER A CA 1
ATOM 1667 C C . SER A 1 214 ? -12.907 -85.888 -4.966 1.00 46.00 214 SER A C 1
ATOM 1669 O O . SER A 1 214 ? -13.431 -84.905 -4.442 1.00 46.00 214 SER A O 1
ATOM 1671 N N . ALA A 1 215 ? -13.207 -87.141 -4.635 1.00 46.81 215 ALA A N 1
ATOM 1672 C CA . ALA A 1 215 ? -14.015 -87.510 -3.485 1.00 46.81 215 ALA A CA 1
ATOM 1673 C C . ALA A 1 215 ? -13.225 -87.284 -2.186 1.00 46.81 215 ALA A C 1
ATOM 1675 O O . ALA A 1 215 ? -12.025 -87.540 -2.125 1.00 46.81 215 ALA A O 1
ATOM 1676 N N . LYS A 1 216 ? -13.931 -86.804 -1.159 1.00 44.38 216 LYS A N 1
ATOM 1677 C CA . LYS A 1 216 ? -13.481 -86.747 0.236 1.00 44.38 216 LYS A CA 1
ATOM 1678 C C . LYS A 1 216 ? -13.114 -88.141 0.753 1.00 44.38 216 LYS A C 1
ATOM 1680 O O . LYS A 1 216 ? -13.883 -89.074 0.521 1.00 44.38 216 LYS A O 1
ATOM 1685 N N . ARG A 1 217 ? -12.070 -88.216 1.578 1.00 42.06 217 ARG A N 1
ATOM 1686 C CA . ARG A 1 217 ? -12.118 -88.820 2.917 1.00 42.06 217 ARG A CA 1
ATOM 1687 C C . ARG A 1 217 ? -11.262 -87.982 3.850 1.00 42.06 217 ARG A C 1
ATOM 1689 O O . ARG A 1 217 ? -10.184 -87.555 3.390 1.00 42.06 217 ARG A O 1
#

Foldseek 3Di:
DAAEQDPALVRVVVVVVVPCPPNRDDDDDHDYPDVVSVVVVVVRCVPPPDPDDDDDDDDDVVLCVLCVVLVVVQVVLDDPVLVVLVVLLVVLVCCCVPPVCVVVCVVVVPVNCVSNLVDDDVVVVSVVSVPPDPPCSVQDDLVSDDPVCSVVRVQPDVQDNDVVSVVVVVVVVVVVVVVVVVVVVVVVVPDDPVVPPDPPDPDDDDDDDDDDDDDDD

Organism: NCBI:txid708628